Protein AF-A0A1X1MMU4-F1 (afdb_monomer)

Foldseek 3Di:
DDDDDDDDDDDDDDDPPPDPPPDPPPDPDPDDDFDQPQDPCAQAWDWAADPPANDIDTDHDHAAKDWDWDDGPPKTWIKIWGSRQKTWDDDVDPWIWIKTKIWIGIDPDAIWIFIFTATSHCGDNDTHGDDGQKAWDHWDWDQDPV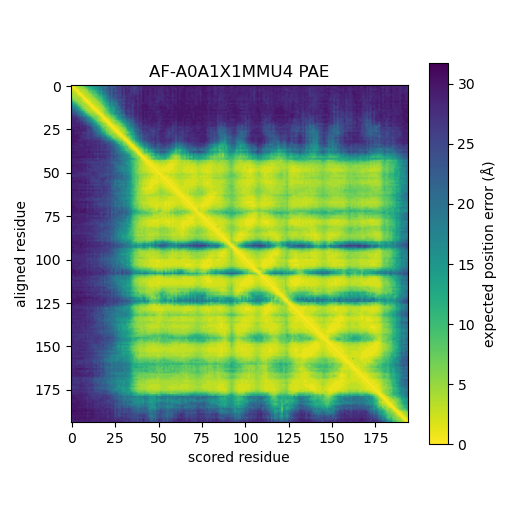QGIKIKTWIFDADPPGDPPDHGDHIDIDIDTDHPVVNVVSVPDDPPDD

Solvent-accessible surface area (backbone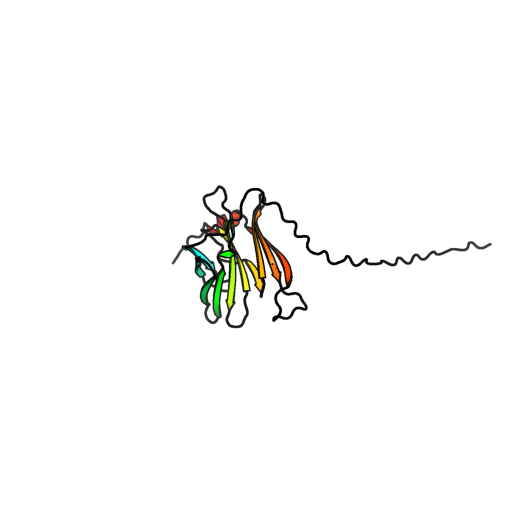 atoms only — not comparable to full-atom values): 12021 Å² total; per-residue (Å²): 133,85,86,82,84,82,83,83,82,80,80,84,78,84,77,80,76,80,75,74,84,78,69,81,78,81,74,80,74,80,87,78,90,74,81,76,46,78,37,82,51,64,81,39,70,41,60,36,34,43,78,98,55,94,46,70,41,80,45,67,38,50,88,50,78,46,77,44,76,50,72,54,96,89,48,41,36,35,41,36,39,42,36,80,63,22,40,42,45,77,53,104,50,100,62,37,36,36,35,38,48,35,35,43,31,44,82,89,78,55,54,36,33,26,36,31,63,26,35,62,93,54,41,38,44,67,50,46,84,71,42,68,65,56,46,83,78,45,73,47,77,45,83,32,99,87,43,41,32,36,40,41,38,37,28,23,29,70,46,94,88,54,56,94,87,54,82,53,72,38,79,47,78,47,80,45,71,47,47,62,69,59,63,58,56,70,72,72,67,74,84,80,80,126

Secondary structure (DSSP, 8-state):
--------------------------------S----B---TT-EEEEEPTTSS-EEEEE--SSEEEEEEEETTEEEEEEEEGGG-EEE--SSS--EEEEEEEEEETTTEEEEEEEEEETTB--SBPEEEEES-EEEEEEEEEETTTEEEEEEEEEE--TT--TTSPP-EEEEEEEEE-HHHHHHHTT------

pLDDT: mean 72.77, std 21.76, range [27.17, 95.75]

Radius of gyration: 24.29 Å; Cα contacts (8 Å, |Δi|>4): 357; chains: 1; bounding box: 56×60×91 Å

Sequence (194 aa):
MLALAFFLTFRASIVIAENPPVSPTVTWVNQTDRASMSCSLDAMQVDLLVPETDVVLAIEFKPGMTHFPYQDEWVRGNVTVHSKNCVMLYKDSNQPVAVFPFMVTTQGSGVFHYLALGTVQQLPLEGQWLGDRIEINQITLQESPLLGFTATVLLLDRGEEQSFSEPVTLPKEKVFSLNSQEIAKTQLQPSSNN

Structure (mmCIF, N/CA/C/O backbone):
data_AF-A0A1X1MMU4-F1
#
_entry.id   AF-A0A1X1MMU4-F1
#
loop_
_atom_site.group_PDB
_atom_site.id
_atom_site.type_symbol
_atom_site.label_atom_id
_atom_site.label_alt_id
_atom_site.label_comp_id
_atom_site.label_asym_id
_atom_site.label_entity_id
_atom_site.label_seq_id
_atom_site.pdbx_PDB_ins_code
_atom_site.Cartn_x
_atom_site.Cartn_y
_atom_site.Cartn_z
_atom_site.occupancy
_atom_site.B_iso_or_equiv
_atom_site.auth_seq_id
_atom_site.auth_comp_id
_atom_site.auth_asym_id
_atom_site.auth_atom_id
_atom_site.pdbx_PDB_model_num
ATOM 1 N N . MET A 1 1 ? -35.320 -46.086 -62.435 1.00 39.38 1 MET A N 1
ATOM 2 C CA . MET A 1 1 ? -34.263 -45.161 -62.902 1.00 39.38 1 MET A CA 1
ATOM 3 C C . MET A 1 1 ? -33.876 -44.255 -61.744 1.00 39.38 1 MET A C 1
ATOM 5 O O . MET A 1 1 ? -34.727 -43.975 -60.913 1.00 39.38 1 MET A O 1
ATOM 9 N N . LEU A 1 2 ? -32.583 -43.942 -61.670 1.00 38.25 2 LEU A N 1
ATOM 10 C CA . LEU A 1 2 ? -31.792 -43.446 -60.537 1.00 38.25 2 LEU A CA 1
ATOM 11 C C . LEU A 1 2 ? -32.442 -42.375 -59.639 1.00 38.25 2 LEU A C 1
ATOM 13 O O . LEU A 1 2 ? -32.910 -41.351 -60.127 1.00 38.25 2 LEU A O 1
ATOM 17 N N . ALA A 1 3 ? -32.321 -42.566 -58.320 1.00 38.69 3 ALA A N 1
ATOM 18 C CA . ALA A 1 3 ? -32.407 -41.499 -57.327 1.00 38.69 3 ALA A CA 1
ATOM 19 C C . ALA A 1 3 ? -31.006 -40.889 -57.137 1.00 38.69 3 ALA A C 1
ATOM 21 O O . ALA A 1 3 ? -30.069 -41.580 -56.739 1.00 38.69 3 ALA A O 1
ATOM 22 N N . LEU A 1 4 ? -30.863 -39.609 -57.482 1.00 43.59 4 LEU A N 1
ATOM 23 C CA . LEU A 1 4 ? -29.627 -38.836 -57.380 1.00 43.59 4 LEU A CA 1
ATOM 24 C C . LEU A 1 4 ? -29.557 -38.207 -55.977 1.00 43.59 4 LEU A C 1
ATOM 26 O O . LEU A 1 4 ? -30.358 -37.336 -55.647 1.00 43.59 4 LEU A O 1
ATOM 30 N N . ALA A 1 5 ? -28.629 -38.671 -55.140 1.00 43.19 5 ALA A N 1
ATOM 31 C CA . ALA A 1 5 ? -28.384 -38.109 -53.814 1.00 43.19 5 ALA A CA 1
ATOM 32 C C . ALA A 1 5 ? -27.538 -36.829 -53.930 1.00 43.19 5 ALA A C 1
ATOM 34 O O . ALA A 1 5 ? -26.378 -36.882 -54.335 1.00 43.19 5 ALA A O 1
ATOM 35 N N . PHE A 1 6 ? -28.113 -35.681 -53.567 1.00 39.00 6 PHE A N 1
ATOM 36 C CA . PHE A 1 6 ? -27.384 -34.423 -53.400 1.00 39.00 6 PHE A CA 1
ATOM 37 C C . PHE A 1 6 ? -26.858 -34.335 -51.961 1.00 39.00 6 PHE A C 1
ATOM 39 O O . PHE A 1 6 ? -27.625 -34.131 -51.023 1.00 39.00 6 PHE A O 1
ATOM 46 N N . PHE A 1 7 ? -25.545 -34.477 -51.783 1.00 40.19 7 PHE A N 1
ATOM 47 C CA . PHE A 1 7 ? -24.864 -34.100 -50.545 1.00 40.19 7 PHE A CA 1
ATOM 48 C C . PHE A 1 7 ? -24.556 -32.597 -50.593 1.00 40.19 7 PHE A C 1
ATOM 50 O O . PHE A 1 7 ? -23.650 -32.169 -51.305 1.00 40.19 7 PHE A O 1
ATOM 57 N N . LEU A 1 8 ? -25.302 -31.789 -49.835 1.00 38.44 8 LEU A N 1
ATOM 58 C CA . LEU A 1 8 ? -24.889 -30.424 -49.504 1.00 38.44 8 LEU A CA 1
ATOM 59 C C . LEU A 1 8 ? -23.899 -30.476 -48.334 1.00 38.44 8 LEU A C 1
ATOM 61 O O . LEU A 1 8 ? -24.286 -30.651 -47.182 1.00 38.44 8 LEU A O 1
ATOM 65 N N . THR A 1 9 ? -22.612 -30.300 -48.619 1.00 40.78 9 THR A N 1
ATOM 66 C CA . THR A 1 9 ? -21.605 -29.984 -47.599 1.00 40.78 9 THR A CA 1
ATOM 67 C C . THR A 1 9 ? -21.673 -28.497 -47.257 1.00 40.78 9 THR A C 1
ATOM 69 O O . THR A 1 9 ? -21.215 -27.660 -48.034 1.00 40.78 9 THR A O 1
ATOM 72 N N . PHE A 1 10 ? -22.215 -28.160 -46.086 1.00 35.41 10 PHE A N 1
ATOM 73 C CA . PHE A 1 10 ? -22.061 -26.832 -45.491 1.00 35.41 10 PHE A CA 1
ATOM 74 C C . PHE A 1 10 ? -20.640 -26.691 -44.929 1.00 35.41 10 PHE A C 1
ATOM 76 O O . PHE A 1 10 ? -20.270 -27.390 -43.987 1.00 35.41 10 PHE A O 1
ATOM 83 N N . ARG A 1 11 ? -19.835 -25.779 -45.485 1.00 36.88 11 ARG A N 1
ATOM 84 C CA . ARG A 1 11 ? -18.649 -25.255 -44.793 1.00 36.88 11 ARG A CA 1
ATOM 85 C C . ARG A 1 11 ? -19.081 -24.044 -43.974 1.00 36.88 11 ARG A C 1
ATOM 87 O O . ARG A 1 11 ? -19.348 -22.988 -44.536 1.00 36.88 11 ARG A O 1
ATOM 94 N N . ALA A 1 12 ? -19.171 -24.211 -42.659 1.00 33.19 12 ALA A N 1
ATOM 95 C CA . ALA A 1 12 ? -19.287 -23.088 -41.740 1.00 33.19 12 ALA A CA 1
ATOM 96 C C . ALA A 1 12 ? -17.898 -22.456 -41.578 1.00 33.19 12 ALA A C 1
ATOM 98 O O . ALA A 1 12 ? -17.016 -23.034 -40.947 1.00 33.19 12 ALA A O 1
ATOM 99 N N . SER A 1 13 ? -17.692 -21.287 -42.179 1.00 36.00 13 SER A N 1
ATOM 100 C CA . SER A 1 13 ? -16.564 -20.422 -41.840 1.00 36.00 13 SER A CA 1
ATOM 101 C C . SER A 1 13 ? -16.963 -19.603 -40.615 1.00 36.00 13 SER A C 1
ATOM 103 O O . SER A 1 13 ? -17.840 -18.746 -40.708 1.00 36.00 13 SER A O 1
ATOM 105 N N . ILE A 1 14 ? -16.353 -19.880 -39.462 1.00 35.34 14 ILE A N 1
ATOM 106 C CA . ILE A 1 14 ? -16.462 -19.012 -38.287 1.00 35.34 14 ILE A CA 1
ATOM 107 C C . ILE A 1 14 ? -15.551 -17.815 -38.553 1.00 35.34 14 ILE A C 1
ATOM 109 O O . ILE A 1 14 ? -14.329 -17.936 -38.519 1.00 35.34 14 ILE A O 1
ATOM 113 N N . VAL A 1 15 ? -16.150 -16.668 -38.863 1.00 35.78 15 VAL A N 1
ATOM 114 C CA . VAL A 1 15 ? -15.454 -15.382 -38.833 1.00 35.78 15 VAL A CA 1
ATOM 115 C C . VAL A 1 15 ? -15.441 -14.948 -37.372 1.00 35.78 15 VAL A C 1
ATOM 117 O O . VAL A 1 15 ? -16.477 -14.569 -36.829 1.00 35.78 15 VAL A O 1
ATOM 120 N N . ILE A 1 16 ? -14.287 -15.062 -36.715 1.00 38.12 16 ILE A N 1
ATOM 121 C CA . ILE A 1 16 ? -14.065 -14.435 -35.412 1.00 38.12 16 ILE A CA 1
ATOM 122 C C . ILE A 1 16 ? -13.972 -12.938 -35.696 1.00 38.12 16 ILE A C 1
ATOM 124 O O . ILE A 1 16 ? -12.980 -12.467 -36.245 1.00 38.12 16 ILE A O 1
ATOM 128 N N . ALA A 1 17 ? -15.044 -12.205 -35.405 1.00 34.34 17 ALA A N 1
ATOM 129 C CA . ALA A 1 17 ? -14.986 -10.756 -35.365 1.00 34.34 17 ALA A CA 1
ATOM 130 C C . ALA A 1 17 ? -14.073 -10.372 -34.195 1.00 34.34 17 ALA A C 1
ATOM 132 O O . ALA A 1 17 ? -14.398 -10.633 -33.036 1.00 34.34 17 ALA A O 1
ATOM 133 N N . GLU A 1 18 ? -12.909 -9.809 -34.507 1.00 36.72 18 GLU A N 1
ATOM 134 C CA . GLU A 1 18 ? -12.057 -9.142 -33.530 1.00 36.72 18 GLU A CA 1
ATOM 135 C C . GLU A 1 18 ? -12.873 -7.996 -32.923 1.00 36.72 18 GLU A C 1
ATOM 137 O O . GLU A 1 18 ? -13.142 -6.986 -33.576 1.00 36.72 18 GLU A O 1
ATOM 142 N N . ASN A 1 19 ? -13.348 -8.178 -31.689 1.00 42.38 19 ASN A N 1
ATOM 143 C CA . ASN A 1 19 ? -13.916 -7.069 -30.935 1.00 42.38 19 ASN A CA 1
ATOM 144 C C . ASN A 1 19 ? -12.806 -6.020 -30.766 1.00 42.38 19 ASN A C 1
ATOM 146 O O . ASN A 1 19 ? -11.718 -6.380 -30.306 1.00 42.38 19 ASN A O 1
ATOM 150 N N . PRO A 1 20 ? -13.042 -4.744 -31.121 1.00 42.78 20 PRO A N 1
ATOM 151 C CA . PRO A 1 20 ? -12.057 -3.701 -30.886 1.00 42.78 20 PRO A CA 1
ATOM 152 C C . PRO A 1 20 ? -11.742 -3.622 -29.384 1.00 42.78 20 PRO A C 1
ATOM 154 O O . PRO A 1 20 ? -12.617 -3.931 -28.565 1.00 42.78 20 PRO A O 1
ATOM 157 N N . PRO A 1 21 ? -10.516 -3.217 -29.002 1.00 40.72 21 PRO A N 1
ATOM 158 C CA . PRO A 1 21 ? -10.136 -3.099 -27.604 1.00 40.72 21 PRO A CA 1
ATOM 159 C C . PRO A 1 21 ? -11.131 -2.174 -26.909 1.00 40.72 21 PRO A C 1
ATOM 161 O O . PRO A 1 21 ? -11.247 -0.994 -27.243 1.00 40.72 21 PRO A O 1
ATOM 164 N N . VAL A 1 22 ? -11.890 -2.734 -25.967 1.00 38.00 22 VAL A N 1
ATOM 165 C CA . VAL A 1 22 ? -12.803 -1.971 -25.124 1.00 38.00 22 VAL A CA 1
ATOM 166 C C . VAL A 1 22 ? -11.925 -1.029 -24.311 1.00 38.00 22 VAL A C 1
ATOM 168 O O . VAL A 1 22 ? -11.274 -1.446 -23.356 1.00 38.00 22 VAL A O 1
ATOM 171 N N . SER A 1 23 ? -11.851 0.239 -24.722 1.00 31.61 23 SER A N 1
ATOM 172 C CA . SER A 1 23 ? -11.282 1.286 -23.880 1.00 31.61 23 SER A CA 1
ATOM 173 C C . SER A 1 23 ? -12.047 1.254 -22.557 1.00 31.61 23 SER A C 1
ATOM 175 O O . SER A 1 23 ? -13.283 1.290 -22.599 1.00 31.61 23 SER A O 1
ATOM 177 N N . PRO A 1 24 ? -11.372 1.140 -21.399 1.00 31.08 24 PRO A N 1
ATOM 178 C CA . PRO A 1 24 ? -12.065 1.093 -20.125 1.00 31.08 24 PRO A CA 1
ATOM 179 C C . PRO A 1 24 ? -12.890 2.371 -19.999 1.00 31.08 24 PRO A C 1
ATOM 181 O O . PRO A 1 24 ? -12.363 3.478 -19.896 1.00 31.08 24 PRO A O 1
ATOM 184 N N . THR A 1 25 ? -14.209 2.219 -20.080 1.00 27.17 25 THR A N 1
ATOM 185 C CA . THR A 1 25 ? -15.137 3.307 -19.809 1.00 27.17 25 THR A CA 1
ATOM 186 C C . THR A 1 25 ? -15.106 3.483 -18.303 1.00 27.17 25 THR A C 1
ATOM 188 O O . THR A 1 25 ? -15.740 2.728 -17.572 1.00 27.17 25 THR A O 1
ATOM 191 N N . VAL A 1 26 ? -14.300 4.437 -17.836 1.00 32.62 26 VAL A N 1
ATOM 192 C CA . VAL A 1 26 ? -14.285 4.866 -16.438 1.00 32.62 26 VAL A CA 1
ATOM 193 C C . VAL A 1 26 ? -15.640 5.513 -16.160 1.00 32.62 26 VAL A C 1
ATOM 195 O O . VAL A 1 26 ? -15.851 6.702 -16.395 1.00 32.62 26 VAL A O 1
ATOM 198 N N . THR A 1 27 ? -16.604 4.712 -15.715 1.00 28.00 27 THR A N 1
ATOM 199 C CA . THR A 1 27 ? -17.833 5.226 -15.122 1.00 28.00 27 THR A CA 1
ATOM 200 C C . THR A 1 27 ? -17.467 5.830 -13.779 1.00 28.00 27 THR A C 1
ATOM 202 O O . THR A 1 27 ? -17.209 5.109 -12.817 1.00 28.00 27 THR A O 1
ATOM 205 N N . TRP A 1 28 ? -17.438 7.159 -13.718 1.00 31.25 28 TRP A N 1
ATOM 206 C CA . TRP A 1 28 ? -17.423 7.889 -12.459 1.00 31.25 28 TRP A CA 1
ATOM 207 C C . TRP A 1 28 ? -18.676 7.501 -11.677 1.00 31.25 28 TRP A C 1
ATOM 209 O O . TRP A 1 28 ? -19.785 7.928 -11.997 1.00 31.25 28 TRP A O 1
ATOM 219 N N . VAL A 1 29 ? -18.511 6.626 -10.686 1.00 34.12 29 VAL A N 1
ATOM 220 C CA . VAL A 1 29 ? -19.574 6.317 -9.735 1.00 34.12 29 VAL A CA 1
ATOM 221 C C . VAL A 1 29 ? -19.851 7.607 -8.973 1.00 34.12 29 VAL A C 1
ATOM 223 O O . VAL A 1 29 ? -18.960 8.145 -8.316 1.00 34.12 29 VAL A O 1
ATOM 226 N N . ASN A 1 30 ? -21.076 8.124 -9.099 1.00 32.81 30 ASN A N 1
ATOM 227 C CA . ASN A 1 30 ? -21.547 9.260 -8.317 1.00 32.81 30 ASN A CA 1
ATOM 228 C C . ASN A 1 30 ? -21.379 8.930 -6.830 1.00 32.81 30 ASN A C 1
ATOM 230 O O . ASN A 1 30 ? -22.104 8.100 -6.277 1.00 32.81 30 ASN A O 1
ATOM 234 N N . GLN A 1 31 ? -20.389 9.573 -6.208 1.00 40.72 31 GLN A N 1
ATOM 235 C CA . GLN A 1 31 ? -20.140 9.553 -4.774 1.00 40.72 31 GLN A CA 1
ATOM 236 C C . GLN A 1 31 ? -21.388 10.063 -4.060 1.00 40.72 31 GLN A C 1
ATOM 238 O O . GLN A 1 31 ? -21.614 11.266 -3.961 1.00 40.72 31 GLN A O 1
ATOM 243 N N . THR A 1 32 ? -22.207 9.138 -3.578 1.00 38.72 32 THR A N 1
ATOM 244 C CA . THR A 1 32 ? -23.315 9.461 -2.688 1.00 38.72 32 THR A CA 1
ATOM 245 C C . THR A 1 32 ? -22.902 8.981 -1.293 1.00 38.72 32 THR A C 1
ATOM 247 O O . THR A 1 32 ? -22.842 7.785 -1.026 1.00 38.72 32 THR A O 1
ATOM 250 N N . ASP A 1 33 ? -22.526 9.953 -0.456 1.00 37.09 33 ASP A N 1
ATOM 251 C CA . ASP A 1 33 ? -22.639 9.980 1.011 1.00 37.09 33 ASP A CA 1
ATOM 252 C C . ASP A 1 33 ? -21.705 9.204 1.959 1.00 37.09 33 ASP A C 1
ATOM 254 O O . ASP A 1 33 ? -22.050 9.069 3.128 1.00 37.09 33 ASP A O 1
ATOM 258 N N . ARG A 1 34 ? -20.467 8.852 1.581 1.00 42.84 34 ARG A N 1
ATOM 259 C CA . ARG A 1 34 ? -19.337 8.813 2.549 1.00 42.84 34 ARG A CA 1
ATOM 260 C C . ARG A 1 34 ? -18.041 9.229 1.849 1.00 42.84 34 ARG A C 1
ATOM 262 O O . ARG A 1 34 ? -17.451 8.454 1.105 1.00 42.84 34 ARG A O 1
ATOM 269 N N . ALA A 1 35 ? -17.626 10.481 2.042 1.00 41.69 35 ALA A N 1
ATOM 270 C CA . ALA A 1 35 ? -16.386 11.005 1.481 1.00 41.69 35 ALA A CA 1
ATOM 271 C C . ALA A 1 35 ? -15.197 10.154 1.954 1.00 41.69 35 ALA A C 1
ATOM 273 O O . ALA A 1 35 ? -14.919 10.079 3.151 1.00 41.69 35 ALA A O 1
ATOM 274 N N . SER A 1 36 ? -14.476 9.541 1.016 1.00 45.53 36 SER A N 1
ATOM 275 C CA . SER A 1 36 ? -13.112 9.073 1.242 1.00 45.53 36 SER A CA 1
ATOM 276 C C . SER A 1 36 ? -12.253 10.310 1.513 1.00 45.53 36 SER A C 1
ATOM 278 O O . SER A 1 36 ? -11.746 10.943 0.587 1.00 45.53 36 SER A O 1
ATOM 280 N N . MET A 1 37 ? -12.183 10.739 2.771 1.00 47.34 37 MET A N 1
ATOM 281 C CA . MET A 1 37 ? -11.323 11.848 3.162 1.00 47.34 37 MET A CA 1
ATOM 282 C C . MET A 1 37 ? -9.871 11.404 3.015 1.00 47.34 37 MET A C 1
ATOM 284 O O . MET A 1 37 ? -9.515 10.295 3.422 1.00 47.34 37 MET A O 1
ATOM 288 N N . SER A 1 38 ? -9.034 12.275 2.445 1.00 51.50 38 SER A N 1
ATOM 289 C CA . SER A 1 38 ? -7.586 12.109 2.514 1.00 51.50 38 SER A CA 1
ATOM 290 C C . SER A 1 38 ? -7.214 11.910 3.977 1.00 51.50 38 SER A C 1
ATOM 292 O O . SER A 1 38 ? -7.516 12.736 4.839 1.00 51.50 38 SER A O 1
ATOM 294 N N . CYS A 1 39 ? -6.630 10.763 4.240 1.00 57.12 39 CYS A N 1
ATOM 295 C CA . CYS A 1 39 ? -6.300 10.269 5.551 1.00 57.12 39 CYS A CA 1
ATOM 296 C C . CYS A 1 39 ? -5.282 11.198 6.247 1.00 57.12 39 CYS A C 1
ATOM 298 O O . CYS A 1 39 ? -4.137 11.280 5.816 1.00 57.12 39 CYS A O 1
ATOM 300 N N . SER A 1 40 ? -5.678 11.898 7.318 1.00 59.62 40 SER A N 1
ATOM 301 C CA . SER A 1 40 ? -4.719 12.495 8.262 1.00 59.62 40 SER A CA 1
ATOM 302 C C . SER A 1 40 ? -4.441 11.446 9.335 1.00 59.62 40 SER A C 1
ATOM 304 O O . SER A 1 40 ? -5.048 11.437 10.401 1.00 59.62 40 SER A O 1
ATOM 306 N N . LEU A 1 41 ? -3.561 10.497 9.003 1.00 65.44 41 LEU A N 1
ATOM 307 C CA . LEU A 1 41 ? -2.903 9.633 9.994 1.00 65.44 41 LEU A CA 1
ATOM 308 C C . LEU A 1 41 ? -1.771 10.378 10.708 1.00 65.44 41 LEU A C 1
ATOM 310 O O . LEU A 1 41 ? -0.947 9.747 11.356 1.00 65.44 41 LEU A O 1
ATOM 314 N N . ASP A 1 42 ? -1.680 11.699 10.562 1.00 67.38 42 ASP A N 1
ATOM 315 C CA . ASP A 1 42 ? -0.563 12.475 11.081 1.00 67.38 42 ASP A CA 1
ATOM 316 C C . ASP A 1 42 ? -0.383 12.206 12.581 1.00 67.38 42 ASP A C 1
ATOM 318 O O . ASP A 1 42 ? -1.332 12.293 13.361 1.00 67.38 42 ASP A O 1
ATOM 322 N N . ALA A 1 43 ? 0.846 11.855 12.966 1.00 66.19 43 ALA A N 1
ATOM 323 C CA . ALA A 1 43 ? 1.221 11.476 14.330 1.00 66.19 43 ALA A CA 1
ATOM 324 C C . ALA A 1 43 ? 0.582 10.178 14.864 1.00 66.19 43 ALA A C 1
ATOM 326 O O . ALA A 1 43 ? 0.618 9.917 16.068 1.00 66.19 43 ALA A O 1
ATOM 327 N N . MET A 1 44 ? 0.035 9.334 13.989 1.00 77.00 44 MET A N 1
ATOM 328 C CA . MET A 1 44 ? -0.355 7.980 14.350 1.00 77.00 44 MET A CA 1
ATOM 329 C C . MET A 1 44 ? 0.816 7.007 14.187 1.00 77.00 44 MET A C 1
ATOM 331 O O . MET A 1 44 ? 1.553 7.066 13.203 1.00 77.00 44 MET A O 1
ATOM 335 N N . GLN A 1 45 ? 0.951 6.090 15.144 1.00 80.69 45 GLN A N 1
ATOM 336 C CA . GLN A 1 45 ? 1.916 4.999 15.111 1.00 80.69 45 GLN A CA 1
ATOM 337 C C . GLN A 1 45 ? 1.201 3.669 14.859 1.00 80.69 45 GLN A C 1
ATOM 339 O O . GLN A 1 45 ? 0.186 3.386 15.498 1.00 80.69 45 GLN A O 1
ATOM 344 N N . VAL A 1 46 ? 1.733 2.864 13.940 1.00 81.25 46 VAL A N 1
ATOM 345 C CA . VAL A 1 46 ? 1.249 1.504 13.650 1.00 81.25 46 VAL A CA 1
ATOM 346 C C . VAL A 1 46 ? 2.417 0.540 13.590 1.00 81.25 46 VAL A C 1
ATOM 348 O O . VAL A 1 46 ? 3.489 0.910 13.118 1.00 81.25 46 VAL A O 1
ATOM 351 N N . ASP A 1 47 ? 2.196 -0.694 14.018 1.00 84.25 47 ASP A N 1
ATOM 352 C CA . ASP A 1 47 ? 3.174 -1.761 13.840 1.00 84.25 47 ASP A CA 1
ATOM 353 C C . ASP A 1 47 ? 2.934 -2.452 12.494 1.00 84.25 47 ASP A C 1
ATOM 355 O O . ASP A 1 47 ? 1.800 -2.775 12.139 1.00 84.25 47 ASP A O 1
ATOM 359 N N . LEU A 1 48 ? 4.005 -2.658 11.732 1.00 85.12 48 LEU A N 1
ATOM 360 C CA . LEU A 1 48 ? 3.983 -3.289 10.415 1.00 85.12 48 LEU A CA 1
ATOM 361 C C . LEU A 1 48 ? 5.024 -4.409 10.370 1.00 85.12 48 LEU A C 1
ATOM 363 O O . LEU A 1 48 ? 6.212 -4.126 10.519 1.00 85.12 48 LEU A O 1
ATOM 367 N N . LEU A 1 49 ? 4.607 -5.654 10.124 1.00 86.50 49 LEU A N 1
ATOM 368 C CA . LEU A 1 49 ? 5.539 -6.738 9.812 1.00 86.50 49 LEU A CA 1
ATOM 369 C C . LEU A 1 49 ? 5.981 -6.574 8.359 1.00 86.50 49 LEU A C 1
ATOM 371 O O . LEU A 1 49 ? 5.165 -6.522 7.435 1.00 86.50 49 LEU A O 1
ATOM 375 N N . VAL A 1 50 ? 7.286 -6.450 8.152 1.00 87.88 50 VAL A N 1
ATOM 376 C CA . VAL A 1 50 ? 7.840 -6.340 6.810 1.00 87.88 50 VAL A CA 1
ATOM 377 C C . VAL A 1 50 ? 7.631 -7.687 6.103 1.00 87.88 50 VAL A C 1
ATOM 379 O O . VAL A 1 50 ? 8.084 -8.711 6.616 1.00 87.88 50 VAL A O 1
ATOM 382 N N . PRO A 1 51 ? 6.943 -7.714 4.944 1.00 87.38 51 PRO A N 1
ATOM 383 C CA . PRO A 1 51 ? 6.703 -8.945 4.201 1.00 87.38 51 PRO A CA 1
ATOM 384 C C . PRO A 1 51 ? 7.987 -9.742 3.964 1.00 87.38 51 PRO A C 1
ATOM 386 O O . PRO A 1 51 ? 9.017 -9.157 3.631 1.00 87.38 51 PRO A O 1
ATOM 389 N N . GLU A 1 52 ? 7.889 -11.067 4.094 1.00 83.94 52 GLU A N 1
ATOM 390 C CA . GLU A 1 52 ? 8.996 -12.022 3.895 1.00 83.94 52 GLU A CA 1
ATOM 391 C C . GLU A 1 52 ? 10.138 -11.910 4.923 1.00 83.94 52 GLU A C 1
ATOM 393 O O . GLU A 1 52 ? 11.226 -12.434 4.692 1.00 83.94 52 GLU A O 1
ATOM 398 N N . THR A 1 53 ? 9.897 -11.252 6.059 1.00 85.50 53 THR A N 1
ATOM 399 C CA . THR A 1 53 ? 10.861 -11.106 7.161 1.00 85.50 53 THR A CA 1
ATOM 400 C C . THR A 1 53 ? 10.176 -11.303 8.511 1.00 85.50 53 THR A C 1
ATOM 402 O O . THR A 1 53 ? 8.949 -11.225 8.594 1.00 85.50 53 THR A O 1
ATOM 405 N N . ASP A 1 54 ? 10.968 -11.437 9.574 1.00 86.50 54 ASP A N 1
ATOM 406 C CA . ASP A 1 54 ? 10.475 -11.419 10.961 1.00 86.50 54 ASP A CA 1
ATOM 407 C C . ASP A 1 54 ? 10.507 -10.008 11.598 1.00 86.50 54 ASP A C 1
ATOM 409 O O . ASP A 1 54 ? 10.319 -9.841 12.807 1.00 86.50 54 ASP A O 1
ATOM 413 N N . VAL A 1 55 ? 10.760 -8.956 10.805 1.00 87.12 55 VAL A N 1
ATOM 414 C CA . VAL A 1 55 ? 10.963 -7.593 11.318 1.00 87.12 55 VAL A CA 1
ATOM 415 C C . VAL A 1 55 ? 9.652 -6.823 11.427 1.00 87.12 55 VAL A C 1
ATOM 417 O O . VAL A 1 55 ? 8.981 -6.567 10.429 1.00 87.12 55 VAL A O 1
ATOM 420 N N . VAL A 1 56 ? 9.342 -6.343 12.633 1.00 88.38 56 VAL A N 1
ATOM 421 C CA . VAL A 1 56 ? 8.227 -5.420 12.888 1.00 88.38 56 VAL A CA 1
ATOM 422 C C . VAL A 1 56 ? 8.742 -3.986 13.016 1.00 88.38 56 VAL A C 1
ATOM 424 O O . VAL A 1 56 ? 9.645 -3.702 13.805 1.00 88.38 56 VAL A O 1
ATOM 427 N N . LEU A 1 57 ? 8.156 -3.071 12.246 1.00 87.44 57 LEU A N 1
ATOM 428 C CA . LEU A 1 57 ? 8.471 -1.645 12.254 1.00 87.44 57 LEU A CA 1
ATOM 429 C C . LEU A 1 57 ? 7.337 -0.832 12.872 1.00 87.44 57 LEU A C 1
ATOM 431 O O . LEU A 1 57 ? 6.189 -0.944 12.453 1.00 87.44 57 LEU A O 1
ATOM 435 N N . ALA A 1 58 ? 7.694 0.064 13.791 1.00 88.19 58 ALA A N 1
ATOM 436 C CA . ALA A 1 58 ? 6.817 1.125 14.266 1.00 88.19 58 ALA A CA 1
ATOM 437 C C . ALA A 1 58 ? 6.792 2.278 13.247 1.00 88.19 58 ALA A C 1
ATOM 439 O O . ALA A 1 58 ? 7.709 3.100 13.177 1.00 88.19 58 ALA A O 1
ATOM 440 N N . ILE A 1 59 ? 5.741 2.329 12.438 1.00 85.94 59 ILE A N 1
ATOM 441 C CA . ILE A 1 59 ? 5.523 3.334 11.403 1.00 85.94 59 ILE A CA 1
ATOM 442 C C . ILE A 1 59 ? 4.800 4.531 12.018 1.00 85.94 59 ILE A C 1
ATOM 444 O O . ILE A 1 59 ? 3.616 4.460 12.333 1.00 85.94 59 ILE A O 1
ATOM 448 N N . GLU A 1 60 ? 5.512 5.646 12.160 1.00 86.00 60 GLU A N 1
ATOM 449 C CA . GLU A 1 60 ? 4.929 6.944 12.506 1.00 86.00 60 GLU A CA 1
ATOM 450 C C . GLU A 1 60 ? 4.544 7.685 11.220 1.00 86.00 60 GLU A C 1
ATOM 452 O O . GLU A 1 60 ? 5.408 8.096 10.438 1.00 86.00 60 GLU A O 1
ATOM 457 N N . PHE A 1 61 ? 3.249 7.866 10.981 1.00 81.81 61 PHE A N 1
ATOM 458 C CA . PHE A 1 61 ? 2.774 8.567 9.795 1.00 81.81 61 PHE A CA 1
ATOM 459 C C . PHE A 1 61 ? 3.070 10.064 9.888 1.00 81.81 61 PHE A C 1
ATOM 461 O O . PHE A 1 61 ? 2.643 10.762 10.813 1.00 81.81 61 PHE A O 1
ATOM 468 N N . LYS A 1 62 ? 3.787 10.560 8.878 1.00 85.00 62 LYS A N 1
ATOM 469 C CA . LYS A 1 62 ? 4.092 11.979 8.692 1.00 85.00 62 LYS A CA 1
ATOM 470 C C . LYS A 1 62 ? 3.540 12.468 7.353 1.00 85.00 62 LYS A C 1
ATOM 472 O O . LYS A 1 62 ? 3.428 11.677 6.403 1.00 85.00 62 LYS A O 1
ATOM 477 N N . PRO A 1 63 ? 3.235 13.770 7.237 1.00 84.75 63 PRO A N 1
ATOM 478 C CA . PRO A 1 63 ? 2.898 14.365 5.956 1.00 84.75 63 PRO A CA 1
ATOM 479 C C . PRO A 1 63 ? 3.986 14.084 4.911 1.00 84.75 63 PRO A C 1
ATOM 481 O O . PRO A 1 63 ? 5.173 14.302 5.154 1.00 84.75 63 PRO A O 1
ATOM 484 N N . GLY A 1 64 ? 3.574 13.609 3.736 1.00 86.38 64 GLY A N 1
ATOM 485 C CA . GLY A 1 64 ? 4.479 13.265 2.642 1.00 86.38 64 GLY A CA 1
ATOM 486 C C . GLY A 1 64 ? 4.988 11.823 2.690 1.00 86.38 64 GLY A C 1
ATOM 487 O O . GLY A 1 64 ? 4.252 10.887 3.008 1.00 86.38 64 GLY A O 1
ATOM 488 N N . MET A 1 65 ? 6.236 11.640 2.267 1.00 89.00 65 MET A N 1
ATOM 489 C CA . MET A 1 65 ? 6.870 10.332 2.127 1.00 89.00 65 MET A CA 1
ATOM 490 C C . MET A 1 65 ? 7.822 10.092 3.296 1.00 89.00 65 MET A C 1
ATOM 492 O O . MET A 1 65 ? 8.690 10.919 3.566 1.00 89.00 65 MET A O 1
ATOM 496 N N . THR A 1 66 ? 7.656 8.961 3.979 1.00 90.38 66 THR A N 1
ATOM 497 C CA . THR A 1 66 ? 8.500 8.566 5.114 1.00 90.38 66 THR A CA 1
ATOM 498 C C . THR A 1 66 ? 9.162 7.229 4.821 1.00 90.38 66 THR A C 1
ATOM 500 O O . THR A 1 66 ? 8.532 6.341 4.244 1.00 90.38 66 THR A O 1
ATOM 503 N N . HIS A 1 67 ? 10.427 7.091 5.216 1.00 93.69 67 HIS A N 1
ATOM 504 C CA . HIS A 1 67 ? 11.240 5.900 4.995 1.00 93.69 67 HIS A CA 1
ATOM 505 C C . HIS A 1 67 ? 11.665 5.299 6.334 1.00 93.69 67 HIS A C 1
ATOM 507 O O . HIS A 1 67 ? 12.131 6.016 7.219 1.00 93.69 67 HIS A O 1
ATOM 513 N N . PHE A 1 68 ? 11.541 3.984 6.447 1.00 93.44 68 PHE A N 1
ATOM 514 C CA . PHE A 1 68 ? 11.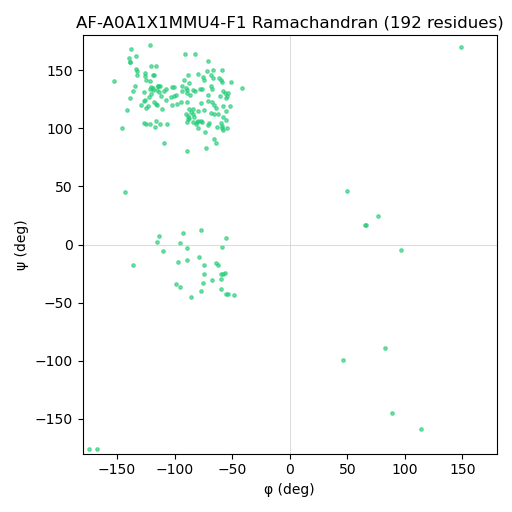859 3.210 7.635 1.00 93.44 68 PHE A CA 1
ATOM 515 C C . PHE A 1 68 ? 12.862 2.125 7.242 1.00 93.44 68 PHE A C 1
ATOM 517 O O . PHE A 1 68 ? 12.480 1.159 6.571 1.00 93.44 68 PHE A O 1
ATOM 524 N N . PRO A 1 69 ? 14.150 2.289 7.581 1.00 94.56 69 PRO A N 1
ATOM 525 C CA . PRO A 1 69 ? 15.143 1.272 7.292 1.00 94.56 69 PRO A CA 1
ATOM 526 C C . PRO A 1 69 ? 14.883 0.036 8.149 1.00 94.56 69 PRO A C 1
ATOM 528 O O . PRO A 1 69 ? 14.482 0.144 9.308 1.00 94.56 69 PRO A O 1
ATOM 531 N N . TYR A 1 70 ? 15.165 -1.134 7.591 1.00 93.25 70 TYR A N 1
ATOM 532 C CA . TYR A 1 70 ? 15.124 -2.390 8.326 1.00 93.25 70 TYR A CA 1
ATOM 533 C C . TYR A 1 70 ? 16.305 -3.280 7.953 1.00 93.25 70 TYR A C 1
ATOM 535 O O . TYR A 1 70 ? 16.911 -3.149 6.881 1.00 93.25 70 TYR A O 1
ATOM 543 N N . GLN A 1 71 ? 16.630 -4.189 8.865 1.00 92.69 71 GLN A N 1
ATOM 544 C CA . GLN A 1 71 ? 17.614 -5.232 8.652 1.00 92.69 71 GLN A CA 1
ATOM 545 C C . GLN A 1 71 ? 17.090 -6.529 9.258 1.00 92.69 71 GLN A C 1
ATOM 547 O O . GLN A 1 71 ? 16.766 -6.556 10.442 1.00 92.69 71 GLN A O 1
ATOM 552 N N . ASP A 1 72 ? 17.054 -7.574 8.440 1.00 88.12 72 ASP A N 1
ATOM 553 C CA . ASP A 1 72 ? 16.737 -8.939 8.839 1.00 88.12 72 ASP A CA 1
ATOM 554 C C . ASP A 1 72 ? 17.919 -9.839 8.469 1.00 88.12 72 ASP A C 1
ATOM 556 O O . ASP A 1 72 ? 18.173 -10.090 7.292 1.00 88.12 72 ASP A O 1
ATOM 560 N N . GLU A 1 73 ? 18.722 -10.214 9.465 1.00 89.00 73 GLU A N 1
ATOM 561 C CA . GLU A 1 73 ? 20.020 -10.878 9.295 1.00 89.00 73 GLU A CA 1
ATOM 562 C C . GLU A 1 73 ? 20.914 -10.207 8.221 1.00 89.00 73 GLU A C 1
ATOM 564 O O . GLU A 1 73 ? 21.583 -9.191 8.473 1.00 89.00 73 GLU A O 1
ATOM 569 N N . TRP A 1 74 ? 20.919 -10.783 7.014 1.00 85.56 74 TRP A N 1
ATOM 570 C CA . TRP A 1 74 ? 21.699 -10.386 5.842 1.00 85.56 74 TRP A CA 1
ATOM 571 C C . TRP A 1 74 ? 20.918 -9.515 4.853 1.00 85.56 74 TRP A C 1
ATOM 573 O O . TRP A 1 74 ? 21.522 -8.884 3.984 1.00 85.56 74 TRP A O 1
ATOM 583 N N . VAL A 1 75 ? 19.593 -9.462 4.977 1.00 85.25 75 VAL A N 1
ATOM 584 C CA . VAL A 1 75 ? 18.709 -8.653 4.141 1.00 85.25 75 VAL A CA 1
ATOM 585 C C . VAL A 1 75 ? 18.602 -7.259 4.742 1.00 85.25 75 VAL A C 1
ATOM 587 O O . VAL A 1 75 ? 18.328 -7.077 5.926 1.00 85.25 75 VAL A O 1
ATOM 590 N N . ARG A 1 76 ? 18.831 -6.241 3.915 1.00 91.44 76 ARG A N 1
ATOM 591 C CA . ARG A 1 76 ? 18.670 -4.833 4.289 1.00 91.44 76 ARG A CA 1
ATOM 592 C C . ARG A 1 76 ? 17.750 -4.149 3.313 1.00 91.44 76 ARG A C 1
ATOM 594 O O . ARG A 1 76 ? 17.789 -4.436 2.112 1.00 91.44 76 ARG A O 1
ATOM 601 N N . GLY A 1 77 ? 16.973 -3.212 3.828 1.00 93.81 77 GLY A N 1
ATOM 602 C CA . GLY A 1 77 ? 15.959 -2.570 3.029 1.00 93.81 77 GLY A CA 1
ATOM 603 C C . GLY A 1 77 ? 15.371 -1.325 3.654 1.00 93.81 77 GLY A C 1
ATOM 604 O O . GLY A 1 77 ? 15.795 -0.865 4.713 1.00 93.81 77 GLY A O 1
ATOM 605 N N . ASN A 1 78 ? 14.381 -0.778 2.963 1.00 94.44 78 ASN A N 1
ATOM 606 C CA . ASN A 1 78 ? 13.549 0.298 3.477 1.00 94.44 78 ASN A CA 1
ATOM 607 C C . ASN A 1 78 ? 12.087 -0.003 3.192 1.00 94.44 78 ASN A C 1
ATOM 609 O O . ASN A 1 78 ? 11.738 -0.362 2.063 1.00 94.44 78 ASN A O 1
ATOM 613 N N . VAL A 1 79 ? 11.243 0.238 4.188 1.00 93.12 79 VAL A N 1
ATOM 614 C CA . VAL A 1 79 ? 9.811 0.425 3.997 1.00 93.12 79 VAL A CA 1
ATOM 615 C C . VAL A 1 79 ? 9.550 1.900 3.743 1.00 93.12 79 VAL A C 1
ATOM 617 O O . VAL A 1 79 ? 10.031 2.759 4.475 1.00 93.12 79 VAL A O 1
ATOM 62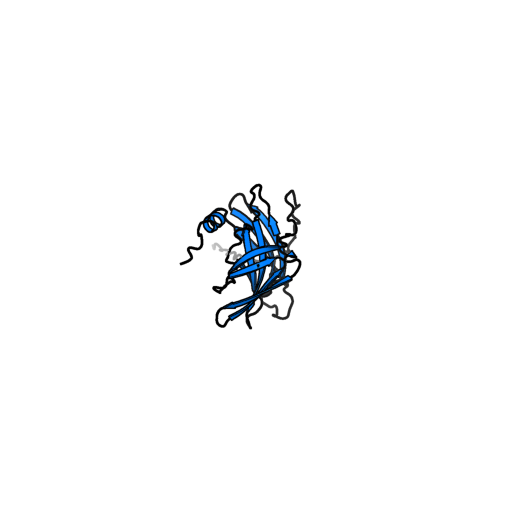0 N N . THR A 1 80 ? 8.796 2.216 2.701 1.00 93.75 80 THR A N 1
ATOM 621 C CA . THR A 1 80 ? 8.406 3.585 2.372 1.00 93.75 80 THR A CA 1
ATOM 622 C C . THR A 1 80 ? 6.897 3.705 2.382 1.00 93.75 80 THR A C 1
ATOM 624 O O . THR A 1 80 ? 6.201 2.935 1.723 1.00 93.75 80 THR A O 1
ATOM 627 N N . VAL A 1 81 ? 6.394 4.706 3.095 1.00 90.56 81 VAL A N 1
ATOM 628 C CA . VAL A 1 81 ? 4.964 4.981 3.221 1.00 90.56 81 VAL A CA 1
ATOM 629 C C . VAL A 1 81 ? 4.684 6.382 2.705 1.00 90.56 81 VAL A C 1
ATOM 631 O O . VAL A 1 81 ? 5.419 7.324 3.009 1.00 90.56 81 VAL A O 1
ATOM 634 N N . HIS A 1 82 ? 3.618 6.524 1.918 1.00 88.50 82 HIS A N 1
ATOM 635 C CA . HIS A 1 82 ? 3.176 7.813 1.402 1.00 88.50 82 HIS A CA 1
ATOM 636 C C . HIS A 1 82 ? 1.791 8.141 1.954 1.00 88.50 82 HIS A C 1
ATOM 638 O O . HIS A 1 82 ? 0.792 7.567 1.517 1.00 88.50 82 HIS A O 1
ATOM 644 N N . SER A 1 83 ? 1.724 9.082 2.898 1.00 81.75 83 SER A N 1
ATOM 645 C CA . SER A 1 83 ? 0.481 9.405 3.616 1.00 81.75 83 SER A CA 1
ATOM 646 C C . SER A 1 83 ? -0.650 9.862 2.692 1.00 81.75 83 SER A C 1
ATOM 648 O O . SER A 1 83 ? -1.807 9.541 2.944 1.00 81.75 83 SER A O 1
ATOM 650 N N . LYS A 1 84 ? -0.330 10.501 1.556 1.00 82.19 84 LYS A N 1
ATOM 651 C CA . LYS A 1 84 ? -1.330 10.957 0.573 1.00 82.19 84 LYS A CA 1
ATOM 652 C C . LYS A 1 84 ? -2.188 9.830 -0.023 1.00 82.19 84 LYS A C 1
ATOM 654 O O . LYS A 1 84 ? -3.285 10.097 -0.498 1.00 82.19 84 LYS A O 1
ATOM 659 N N . ASN A 1 85 ? -1.671 8.599 -0.047 1.00 84.19 85 ASN A N 1
ATOM 660 C CA . ASN A 1 85 ? -2.356 7.449 -0.635 1.00 84.19 85 ASN A CA 1
ATOM 661 C C . ASN A 1 85 ? -3.126 6.633 0.416 1.00 84.19 85 ASN A C 1
ATOM 663 O O . ASN A 1 85 ? -3.707 5.604 0.082 1.00 84.19 85 ASN A O 1
ATOM 667 N N . CYS A 1 86 ? -3.113 7.052 1.683 1.00 86.44 86 CYS A N 1
ATOM 668 C CA . CYS A 1 86 ? -3.929 6.415 2.700 1.00 86.44 86 CYS A CA 1
ATOM 669 C C . CYS A 1 86 ? -5.405 6.808 2.539 1.00 86.44 86 CYS A C 1
ATOM 671 O O . CYS A 1 86 ? -5.741 7.963 2.260 1.00 86.44 86 CYS A O 1
ATOM 673 N N . VAL A 1 87 ? -6.290 5.844 2.775 1.00 87.19 87 VAL A N 1
ATOM 674 C CA . VAL A 1 87 ? -7.740 6.030 2.812 1.00 87.19 87 VAL A CA 1
ATOM 675 C C . VAL A 1 87 ? -8.264 5.488 4.132 1.00 87.19 87 VAL A C 1
ATOM 677 O O . VAL A 1 87 ? -7.948 4.364 4.514 1.00 87.19 87 VAL A O 1
ATOM 680 N N . MET A 1 88 ? -9.087 6.273 4.823 1.00 85.25 88 MET A N 1
ATOM 681 C CA . MET A 1 88 ? -9.776 5.836 6.036 1.00 85.25 88 MET A CA 1
ATOM 682 C C . MET A 1 88 ? -11.284 5.862 5.841 1.00 85.25 88 MET A C 1
ATOM 684 O O . MET A 1 88 ? -11.825 6.742 5.171 1.00 85.25 88 MET A O 1
ATOM 688 N N . LEU A 1 89 ? -11.957 4.912 6.479 1.00 82.75 89 LEU A N 1
ATOM 689 C CA . LEU A 1 89 ? -13.401 4.854 6.582 1.00 82.75 89 LEU A CA 1
ATOM 690 C C . LEU A 1 89 ? -13.781 4.773 8.061 1.00 82.75 89 LEU A C 1
ATOM 692 O O . LEU A 1 89 ? -13.451 3.816 8.765 1.00 82.75 89 LEU A O 1
ATOM 696 N N . TYR A 1 90 ? -14.494 5.796 8.525 1.00 77.19 90 TYR A N 1
ATOM 697 C CA . TYR A 1 90 ? -15.103 5.802 9.847 1.00 77.19 90 TYR A CA 1
ATOM 698 C C . TYR A 1 90 ? -16.444 5.084 9.756 1.00 77.19 90 TYR A C 1
ATOM 700 O O . TYR A 1 90 ? -17.354 5.523 9.049 1.00 77.19 90 TYR A O 1
ATOM 708 N N . LYS A 1 91 ? -16.559 3.962 10.462 1.00 68.94 91 LYS A N 1
ATOM 709 C CA . LYS A 1 91 ? -17.856 3.359 10.759 1.00 68.94 91 LYS A CA 1
ATOM 710 C C . LYS A 1 91 ? -18.452 4.066 11.977 1.00 68.94 91 LYS A C 1
ATOM 712 O O . LYS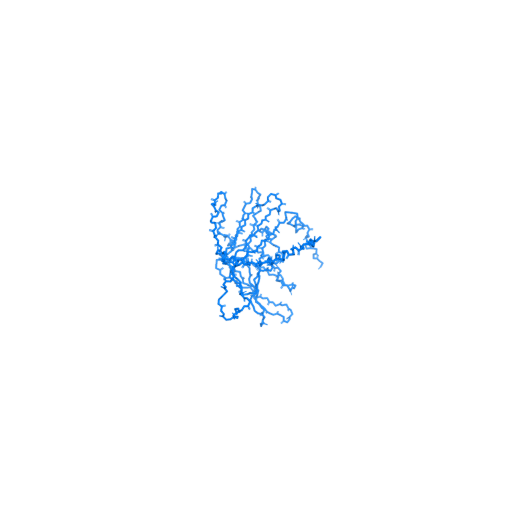 A 1 91 ? -17.731 4.695 12.743 1.00 68.94 91 LYS A O 1
ATOM 717 N N . ASP A 1 92 ? -19.748 3.890 12.207 1.00 61.75 92 ASP A N 1
ATOM 718 C CA . ASP A 1 92 ? -20.452 4.348 13.417 1.00 61.75 92 ASP A CA 1
ATOM 719 C C . ASP A 1 92 ? -19.877 3.751 14.735 1.00 61.75 92 ASP A C 1
ATOM 721 O O . ASP A 1 92 ? -20.320 4.083 15.831 1.00 61.75 92 ASP A O 1
ATOM 725 N N . SER A 1 93 ? -18.865 2.877 14.640 1.00 54.69 93 SER A N 1
ATOM 726 C CA . SER A 1 93 ? -18.008 2.392 15.724 1.00 54.69 93 SER A CA 1
ATOM 727 C C . SER A 1 93 ? -16.743 3.248 15.882 1.00 54.69 93 SER A C 1
ATOM 729 O O . SER A 1 93 ? -16.086 3.557 14.895 1.00 54.69 93 SER A O 1
ATOM 731 N N . ASN A 1 94 ? -16.307 3.497 17.122 1.00 61.72 94 ASN A N 1
ATOM 732 C CA . ASN A 1 94 ? -15.082 4.236 17.500 1.00 61.72 94 ASN A CA 1
ATOM 733 C C . ASN A 1 94 ? -13.737 3.723 16.914 1.00 61.72 94 ASN A C 1
ATOM 735 O O . ASN A 1 94 ? -12.679 4.216 17.302 1.00 61.72 94 ASN A O 1
ATOM 739 N N . GLN A 1 95 ? -13.737 2.728 16.027 1.00 73.56 95 GLN A N 1
ATOM 740 C CA . GLN A 1 95 ? -12.537 2.173 15.405 1.00 73.56 95 GLN A CA 1
ATOM 741 C C . GLN A 1 95 ? -12.587 2.403 13.889 1.00 73.56 95 GLN A C 1
ATOM 743 O O . GLN A 1 95 ? -13.302 1.681 13.189 1.00 73.56 95 GLN A O 1
ATOM 748 N N . PRO A 1 96 ? -11.873 3.416 13.368 1.00 80.00 96 PRO A N 1
ATOM 749 C CA . PRO A 1 96 ? -11.761 3.614 11.931 1.00 80.00 96 PRO A CA 1
ATOM 750 C C . PRO A 1 96 ? -10.986 2.467 11.284 1.00 80.00 96 PRO A C 1
ATOM 752 O O . PRO A 1 96 ? -10.012 1.959 11.847 1.00 80.00 96 PRO A O 1
ATOM 755 N N . VAL A 1 97 ? -11.413 2.087 10.083 1.00 82.50 97 VAL A N 1
ATOM 756 C CA . VAL A 1 97 ? -10.663 1.180 9.213 1.00 82.50 97 VAL A CA 1
ATOM 757 C C . VAL A 1 97 ? -9.811 2.022 8.283 1.00 82.50 97 VAL A C 1
ATOM 759 O O . VAL A 1 97 ? -10.297 2.980 7.684 1.00 82.50 97 VAL A O 1
ATOM 762 N N . ALA A 1 98 ? -8.540 1.670 8.177 1.00 84.75 98 ALA A N 1
ATOM 763 C CA . ALA A 1 98 ? -7.571 2.330 7.332 1.00 84.75 98 ALA A CA 1
ATOM 764 C C . ALA A 1 98 ? -7.025 1.354 6.294 1.00 84.75 98 ALA A C 1
ATOM 766 O O . ALA A 1 98 ? -6.837 0.162 6.548 1.00 84.75 98 ALA A O 1
ATOM 767 N N . VAL A 1 99 ? -6.743 1.906 5.123 1.00 87.19 99 VAL A N 1
ATOM 768 C CA . VAL A 1 99 ? -5.958 1.282 4.074 1.00 87.19 99 VAL A CA 1
ATOM 769 C C . VAL A 1 99 ? -4.796 2.202 3.775 1.00 87.19 99 VAL A C 1
ATOM 771 O O . VAL A 1 99 ? -5.011 3.376 3.471 1.00 87.19 99 VAL A O 1
ATOM 774 N N . PHE A 1 100 ? -3.575 1.681 3.805 1.00 88.44 100 PHE A N 1
ATOM 775 C CA . PHE A 1 100 ? -2.423 2.428 3.325 1.00 88.44 100 PHE A CA 1
ATOM 776 C C . PHE A 1 100 ? -1.515 1.537 2.474 1.00 88.44 100 PHE A C 1
ATOM 778 O O . PHE A 1 100 ? -1.193 0.411 2.864 1.00 88.44 100 PHE A O 1
ATOM 785 N N . PRO A 1 101 ? -1.100 2.012 1.291 1.00 92.38 101 PRO A N 1
ATOM 786 C CA . PRO A 1 101 ? -0.084 1.329 0.522 1.00 92.38 101 PRO A CA 1
ATOM 787 C C . PRO A 1 101 ? 1.301 1.655 1.076 1.00 92.38 101 PRO A C 1
ATOM 789 O O . PRO A 1 101 ? 1.575 2.777 1.516 1.00 92.38 101 PRO A O 1
ATOM 792 N N . PHE A 1 102 ? 2.197 0.683 0.993 1.00 92.75 102 PHE A N 1
ATOM 793 C CA . PHE A 1 102 ? 3.601 0.854 1.331 1.00 92.75 102 PHE A CA 1
ATOM 794 C C . PHE A 1 102 ? 4.486 0.130 0.321 1.00 92.75 102 PHE A C 1
ATOM 796 O O . PHE A 1 102 ? 4.053 -0.783 -0.382 1.00 92.75 102 PHE A O 1
ATOM 803 N N . MET A 1 103 ? 5.731 0.580 0.227 1.00 94.19 103 MET A N 1
ATOM 804 C CA . MET A 1 103 ? 6.745 -0.000 -0.642 1.00 94.19 103 MET A CA 1
ATOM 805 C C . MET A 1 103 ? 7.825 -0.641 0.209 1.00 94.19 103 MET A C 1
ATOM 807 O O . MET A 1 103 ? 8.285 -0.027 1.167 1.00 94.19 103 MET A O 1
ATOM 811 N N . VAL A 1 104 ? 8.271 -1.828 -0.167 1.00 93.38 104 VAL A N 1
ATOM 812 C CA . VAL A 1 104 ? 9.420 -2.501 0.426 1.00 93.38 104 VAL A CA 1
ATOM 813 C C . VAL A 1 104 ? 10.515 -2.547 -0.619 1.00 93.38 104 VAL A C 1
ATOM 815 O O . VAL A 1 104 ? 10.311 -2.977 -1.754 1.00 93.38 104 VAL A O 1
ATOM 818 N N . THR A 1 105 ? 11.688 -2.077 -0.232 1.00 93.31 105 THR A N 1
ATOM 819 C CA . THR A 1 105 ? 12.899 -2.175 -1.039 1.00 93.31 105 THR A CA 1
ATOM 820 C C . THR A 1 105 ? 13.877 -3.063 -0.311 1.00 93.31 105 THR A C 1
ATOM 822 O O . THR A 1 105 ? 14.094 -2.869 0.880 1.00 93.31 105 THR A O 1
ATOM 825 N N . THR A 1 106 ? 14.477 -4.010 -1.018 1.00 89.81 106 THR A N 1
ATOM 826 C CA . THR A 1 106 ? 15.585 -4.829 -0.520 1.00 89.81 106 THR A CA 1
ATOM 827 C C . THR A 1 106 ? 16.831 -4.546 -1.344 1.00 89.81 106 THR A C 1
ATOM 829 O O . THR A 1 106 ? 16.756 -4.116 -2.500 1.00 89.81 106 THR A O 1
ATOM 832 N N . GLN A 1 107 ? 18.003 -4.758 -0.748 1.00 84.44 107 GLN A N 1
ATOM 833 C CA . GLN A 1 107 ? 19.282 -4.572 -1.423 1.00 84.44 107 GLN A CA 1
ATOM 834 C C . GLN A 1 107 ? 19.376 -5.469 -2.672 1.00 84.44 107 GLN A C 1
ATOM 836 O O . GLN A 1 107 ? 19.695 -6.648 -2.582 1.00 84.44 107 GLN A O 1
ATOM 841 N N . GLY A 1 108 ? 19.135 -4.882 -3.847 1.00 76.50 108 GLY A N 1
ATOM 842 C CA . GLY A 1 108 ? 19.321 -5.528 -5.148 1.00 76.50 108 GLY A CA 1
ATOM 843 C C . GLY A 1 108 ? 18.078 -6.148 -5.794 1.00 76.50 108 GLY A C 1
ATOM 844 O O . GLY A 1 108 ? 18.193 -6.565 -6.944 1.00 76.50 108 GLY A O 1
ATOM 845 N N . SER A 1 109 ? 16.909 -6.170 -5.138 1.00 75.94 109 SER A N 1
ATOM 846 C CA . SER A 1 109 ? 15.759 -6.955 -5.639 1.00 75.94 109 SER A CA 1
ATOM 847 C C . SER A 1 109 ? 14.573 -6.145 -6.174 1.00 75.94 109 SER A C 1
ATOM 849 O O . SER A 1 109 ? 13.670 -6.737 -6.751 1.00 75.94 109 SER A O 1
ATOM 851 N N . GLY A 1 110 ? 14.581 -4.811 -6.070 1.00 84.00 110 GLY A N 1
ATOM 852 C CA . GLY A 1 110 ? 13.545 -3.954 -6.669 1.00 84.00 110 GLY A CA 1
ATOM 853 C C . GLY A 1 110 ? 12.678 -3.202 -5.657 1.00 84.00 110 GLY A C 1
ATOM 854 O O . GLY A 1 110 ? 13.109 -2.950 -4.530 1.00 84.00 110 GLY A O 1
ATOM 855 N N . VAL A 1 111 ? 11.487 -2.777 -6.101 1.00 89.75 111 VAL A N 1
ATOM 856 C CA . VAL A 1 111 ? 10.527 -1.989 -5.309 1.00 89.75 111 VAL A CA 1
ATOM 857 C C . VAL A 1 111 ? 9.172 -2.684 -5.332 1.00 89.75 111 VAL A C 1
ATOM 859 O O . VAL A 1 111 ? 8.414 -2.613 -6.302 1.00 89.75 111 VAL A O 1
ATOM 862 N N . PHE A 1 112 ? 8.855 -3.315 -4.215 1.00 93.12 112 PHE A N 1
ATOM 863 C CA . PHE A 1 112 ? 7.678 -4.143 -4.048 1.00 93.12 112 PHE A CA 1
ATOM 864 C C . PHE A 1 112 ? 6.569 -3.376 -3.350 1.00 93.12 112 PHE A C 1
ATOM 866 O O . PHE A 1 112 ? 6.792 -2.786 -2.298 1.00 93.12 112 PHE A O 1
ATOM 873 N N . HIS A 1 113 ? 5.376 -3.370 -3.926 1.00 94.12 113 HIS A N 1
ATOM 874 C CA . HIS A 1 113 ? 4.244 -2.625 -3.398 1.00 94.12 113 HIS A CA 1
ATOM 875 C C . HIS A 1 113 ? 3.282 -3.561 -2.681 1.00 94.12 113 HIS A C 1
ATOM 877 O O . HIS A 1 113 ? 2.912 -4.618 -3.197 1.00 94.12 113 HIS A O 1
ATOM 883 N N . TYR A 1 114 ? 2.828 -3.118 -1.516 1.00 93.31 114 TYR A N 1
ATOM 884 C CA . TYR A 1 114 ? 1.907 -3.837 -0.655 1.00 93.31 114 TYR A CA 1
ATOM 885 C C . TYR A 1 114 ? 0.794 -2.914 -0.163 1.00 93.31 114 TYR A C 1
ATOM 887 O O . TYR A 1 114 ? 0.916 -1.688 -0.199 1.00 93.31 114 TYR A O 1
ATOM 895 N N . LEU A 1 115 ? -0.292 -3.517 0.311 1.00 91.25 115 LEU A N 1
ATOM 896 C CA . LEU A 1 115 ? -1.437 -2.842 0.901 1.00 91.25 115 LEU A CA 1
ATOM 897 C C . LEU A 1 115 ? -1.672 -3.364 2.317 1.00 91.25 115 LEU A C 1
ATOM 899 O O . LEU A 1 115 ? -1.964 -4.545 2.497 1.00 91.25 115 LEU A O 1
ATOM 903 N N . ALA A 1 116 ? -1.592 -2.489 3.313 1.00 88.31 116 ALA A N 1
ATOM 904 C CA . ALA A 1 116 ? -2.087 -2.786 4.652 1.00 88.31 116 ALA A CA 1
ATOM 905 C C . ALA A 1 116 ? -3.558 -2.353 4.747 1.00 88.31 116 ALA A C 1
ATOM 907 O O . ALA A 1 116 ? -3.909 -1.260 4.299 1.00 88.31 116 ALA A O 1
ATOM 908 N N . LEU A 1 117 ? -4.417 -3.207 5.311 1.00 84.50 117 LEU A N 1
ATOM 909 C CA . LEU A 1 117 ? -5.858 -2.973 5.465 1.00 84.50 117 LEU A CA 1
ATOM 910 C C . LEU A 1 117 ? -6.327 -3.513 6.818 1.00 84.50 117 LEU A C 1
ATOM 912 O O . LEU A 1 117 ? -6.307 -4.717 7.041 1.00 84.50 117 LEU A O 1
ATOM 916 N N . GLY A 1 118 ? -6.786 -2.646 7.712 1.00 80.81 118 GLY A N 1
ATOM 917 C CA . GLY A 1 118 ? -7.189 -3.048 9.059 1.00 80.81 118 GLY A CA 1
ATOM 918 C C . GLY A 1 118 ? -7.804 -1.910 9.847 1.00 80.81 118 GLY A C 1
ATOM 919 O O . GLY A 1 118 ? -7.982 -0.809 9.330 1.00 80.81 118 GLY A O 1
ATOM 920 N N . THR A 1 119 ? -8.134 -2.155 11.111 1.00 78.69 119 THR A N 1
ATOM 921 C CA . THR A 1 119 ? -8.486 -1.048 12.007 1.00 78.69 119 THR A CA 1
ATOM 922 C C . THR A 1 119 ? -7.231 -0.266 12.349 1.00 78.69 119 THR A C 1
ATOM 924 O O . THR A 1 119 ? -6.151 -0.828 12.429 1.00 78.69 119 THR A O 1
ATOM 927 N N . VAL A 1 120 ? -7.363 1.030 12.589 1.00 73.25 120 VAL A N 1
ATOM 928 C CA . VAL A 1 120 ? -6.261 1.911 13.005 1.00 73.25 120 VAL A CA 1
ATOM 929 C C . VAL A 1 120 ? -5.445 1.303 14.160 1.00 73.25 120 VAL A C 1
ATOM 931 O O . VAL A 1 120 ? -4.222 1.271 14.111 1.00 73.25 120 VAL A O 1
ATOM 934 N N . GLN A 1 121 ? -6.102 0.733 15.169 1.00 68.00 121 GLN A N 1
ATOM 935 C CA . GLN A 1 121 ? -5.416 0.115 16.308 1.00 68.00 121 GLN A CA 1
ATOM 936 C C . GLN A 1 121 ? -4.772 -1.246 15.988 1.00 68.00 121 GLN A C 1
ATOM 938 O O . GLN A 1 121 ? -3.975 -1.729 16.785 1.00 68.00 121 GLN A O 1
ATOM 943 N N . GLN A 1 122 ? -5.169 -1.900 14.892 1.00 65.12 122 GLN A N 1
ATOM 944 C CA . GLN A 1 122 ? -4.815 -3.286 14.553 1.00 65.12 122 GLN A CA 1
ATOM 945 C C . GLN A 1 122 ? -4.611 -3.433 13.044 1.00 65.12 122 GLN A C 1
ATOM 947 O O . GLN A 1 122 ? -5.140 -4.358 12.418 1.00 65.12 122 GLN A O 1
ATOM 952 N N . LEU A 1 123 ? -3.890 -2.488 12.437 1.00 64.69 123 LEU A N 1
ATOM 953 C CA . LEU A 1 123 ? -3.490 -2.632 11.045 1.00 64.69 123 LEU A CA 1
ATOM 954 C C . LEU A 1 123 ? -2.723 -3.956 10.944 1.00 64.69 123 LEU A C 1
ATOM 956 O O . LEU A 1 123 ? -1.913 -4.250 11.825 1.00 64.69 123 LEU A O 1
ATOM 960 N N . PRO A 1 124 ? -3.077 -4.822 9.979 1.00 59.97 124 PRO A N 1
ATOM 961 C CA . PRO A 1 124 ? -2.562 -6.174 9.949 1.00 59.97 124 PRO A CA 1
ATOM 962 C C . PRO A 1 124 ? -1.046 -6.118 9.865 1.00 59.97 124 PRO A C 1
ATOM 964 O O . PRO A 1 124 ? -0.487 -5.303 9.128 1.00 59.97 124 PRO A O 1
ATOM 967 N N . LEU A 1 125 ? -0.416 -7.028 10.606 1.00 55.62 125 LEU A N 1
ATOM 968 C CA . LEU A 1 125 ? 1.022 -7.237 10.553 1.00 55.62 125 LEU A CA 1
ATOM 969 C C . LEU A 1 125 ? 1.442 -7.488 9.096 1.00 55.62 125 LEU A C 1
ATOM 971 O O . LEU A 1 125 ? 2.382 -6.863 8.625 1.00 55.62 125 LEU A O 1
ATOM 975 N N . GLU A 1 126 ? 0.686 -8.291 8.344 1.00 65.25 126 GLU A N 1
ATOM 976 C CA . GLU A 1 126 ? 1.041 -8.688 6.979 1.00 65.25 126 GLU A CA 1
ATOM 977 C C . GLU A 1 126 ? 0.348 -7.842 5.896 1.00 65.25 126 GLU A C 1
ATOM 979 O O . GLU A 1 126 ? -0.881 -7.803 5.776 1.00 65.25 126 GLU A O 1
ATOM 984 N N . GLY A 1 127 ? 1.152 -7.184 5.056 1.00 77.56 127 GLY A N 1
ATOM 985 C CA . GLY A 1 127 ? 0.668 -6.472 3.875 1.00 77.56 127 GLY A CA 1
ATOM 986 C C . GLY A 1 127 ? 0.292 -7.406 2.722 1.00 77.56 127 GLY A C 1
ATOM 987 O O . GLY A 1 127 ? 0.957 -8.402 2.454 1.00 77.56 127 GLY A O 1
ATOM 988 N N . GLN A 1 128 ? -0.751 -7.043 1.979 1.00 89.38 128 GLN A N 1
ATOM 989 C CA . GLN A 1 128 ? -1.201 -7.766 0.789 1.00 89.38 128 GLN A CA 1
ATOM 990 C C . GLN A 1 128 ? -0.416 -7.332 -0.453 1.00 89.38 128 GLN A C 1
ATOM 992 O O . GLN A 1 128 ? -0.282 -6.139 -0.715 1.00 89.38 128 GLN A O 1
ATOM 997 N N . TRP A 1 129 ? 0.069 -8.282 -1.255 1.00 91.75 129 TRP A N 1
ATOM 998 C CA . TRP A 1 129 ? 0.882 -7.994 -2.443 1.00 91.75 129 TRP A CA 1
ATOM 999 C C . TRP A 1 129 ? 0.112 -7.248 -3.552 1.00 91.75 129 TRP A C 1
ATOM 1001 O O . TRP A 1 129 ? -0.844 -7.759 -4.154 1.00 91.75 129 TRP A O 1
ATOM 1011 N N . LEU A 1 130 ? 0.591 -6.054 -3.907 1.00 93.31 130 LEU A N 1
ATOM 1012 C CA . LEU A 1 130 ? 0.068 -5.263 -5.022 1.00 93.31 130 LEU A CA 1
ATOM 1013 C C . LEU A 1 130 ? 0.850 -5.480 -6.317 1.00 93.31 130 LEU A C 1
ATOM 1015 O O . LEU A 1 130 ? 0.222 -5.546 -7.373 1.00 93.31 130 LEU A O 1
ATOM 1019 N N . GLY A 1 131 ? 2.166 -5.654 -6.261 1.00 92.50 131 GLY A N 1
ATOM 1020 C CA . GLY A 1 131 ? 2.979 -5.848 -7.461 1.00 92.50 131 GLY A CA 1
ATOM 1021 C C . GLY A 1 131 ? 4.394 -5.303 -7.329 1.00 92.50 131 GLY A C 1
ATOM 1022 O O . GLY A 1 131 ? 4.714 -4.567 -6.398 1.00 92.50 131 GLY A O 1
ATOM 1023 N N . ASP A 1 132 ? 5.229 -5.637 -8.306 1.00 90.38 132 ASP A N 1
ATOM 1024 C CA . ASP A 1 132 ? 6.539 -5.019 -8.502 1.00 90.38 132 ASP A CA 1
ATOM 1025 C C . ASP A 1 132 ? 6.398 -3.865 -9.501 1.00 90.38 132 ASP A C 1
ATOM 1027 O O . ASP A 1 132 ? 5.721 -4.018 -10.516 1.00 90.38 132 ASP A O 1
ATOM 1031 N N . ARG A 1 133 ? 7.028 -2.717 -9.215 1.00 86.12 133 ARG A N 1
ATOM 1032 C CA . ARG A 1 133 ? 7.050 -1.531 -10.102 1.00 86.12 133 ARG A CA 1
ATOM 1033 C C . ARG A 1 133 ? 5.677 -1.096 -10.629 1.00 86.12 133 ARG A C 1
ATOM 1035 O O . ARG A 1 133 ? 5.543 -0.799 -11.808 1.00 86.12 133 ARG A O 1
ATOM 1042 N N . ILE A 1 134 ? 4.671 -1.027 -9.767 1.00 93.06 134 ILE A N 1
ATOM 1043 C CA . ILE A 1 134 ? 3.340 -0.533 -10.140 1.00 93.06 134 ILE A CA 1
ATOM 1044 C C . ILE A 1 134 ? 3.205 0.977 -9.911 1.00 93.06 134 ILE A C 1
ATOM 1046 O O . ILE A 1 134 ? 3.955 1.570 -9.137 1.00 93.06 134 ILE A O 1
ATOM 1050 N N . GLU A 1 135 ? 2.187 1.584 -10.514 1.00 92.75 135 GLU A N 1
ATOM 1051 C CA . GLU A 1 135 ? 1.731 2.936 -10.180 1.00 92.75 135 GLU A CA 1
ATOM 1052 C C . GLU A 1 135 ? 0.317 2.863 -9.606 1.00 92.75 135 GLU A C 1
ATOM 1054 O O . GLU A 1 135 ? -0.603 2.377 -10.258 1.00 92.75 135 GLU A O 1
ATOM 1059 N N . ILE A 1 136 ? 0.129 3.315 -8.367 1.00 92.50 136 ILE A N 1
ATOM 1060 C CA . ILE A 1 136 ? -1.190 3.330 -7.726 1.00 92.50 136 ILE A CA 1
ATOM 1061 C C . ILE A 1 136 ? -1.909 4.617 -8.128 1.00 92.50 136 ILE A C 1
ATOM 1063 O O . ILE A 1 136 ? -1.512 5.702 -7.703 1.00 92.50 136 ILE A O 1
ATOM 1067 N N . ASN A 1 137 ? -2.994 4.482 -8.889 1.00 91.44 137 ASN A N 1
ATOM 1068 C CA . ASN A 1 137 ? -3.805 5.612 -9.342 1.00 91.44 137 ASN A CA 1
ATOM 1069 C C . ASN A 1 137 ? -4.852 6.000 -8.302 1.00 91.44 137 ASN A C 1
ATOM 1071 O O . ASN A 1 137 ? -5.060 7.179 -8.021 1.00 91.44 137 ASN A O 1
ATOM 1075 N N . GLN A 1 138 ? -5.539 5.000 -7.748 1.00 90.38 138 GLN A N 1
ATOM 1076 C CA . GLN A 1 138 ? -6.642 5.228 -6.829 1.00 90.38 138 GLN A CA 1
ATOM 1077 C C . GLN A 1 138 ? -6.794 4.061 -5.864 1.00 90.38 138 GLN A C 1
ATOM 1079 O O . GLN A 1 138 ? -6.696 2.895 -6.244 1.00 90.38 138 GLN A O 1
ATOM 1084 N N . ILE A 1 139 ? -7.096 4.392 -4.615 1.00 90.81 139 ILE A N 1
ATOM 1085 C CA . ILE A 1 139 ? -7.561 3.443 -3.613 1.00 90.81 139 ILE A CA 1
ATOM 1086 C C . ILE A 1 139 ? -8.946 3.904 -3.187 1.00 90.81 139 ILE A C 1
ATOM 1088 O O . ILE A 1 139 ? -9.170 5.086 -2.929 1.00 90.81 139 ILE A O 1
ATOM 1092 N N . THR A 1 140 ? -9.884 2.971 -3.130 1.00 90.75 140 THR A N 1
ATOM 1093 C CA . THR A 1 140 ? -11.212 3.197 -2.564 1.00 90.75 140 THR A CA 1
ATOM 1094 C C . THR A 1 140 ? -11.458 2.170 -1.478 1.00 90.75 140 THR A C 1
ATOM 1096 O O . THR A 1 140 ? -11.044 1.020 -1.596 1.00 90.75 140 THR A O 1
ATOM 1099 N N . LEU A 1 141 ? -12.104 2.602 -0.402 1.00 88.31 141 LEU A N 1
ATOM 1100 C CA . LEU A 1 141 ? -12.475 1.755 0.719 1.00 88.31 141 LEU A CA 1
ATOM 1101 C C . LEU A 1 141 ? -13.975 1.908 0.935 1.00 88.31 141 LEU A C 1
ATOM 1103 O O . LEU A 1 141 ? -14.464 3.022 1.114 1.00 88.31 141 LEU A O 1
ATOM 1107 N N . GLN A 1 142 ? -14.689 0.790 0.909 1.00 88.44 142 GLN A N 1
ATOM 1108 C CA . GLN A 1 142 ? -16.138 0.754 1.056 1.00 88.44 142 GLN A CA 1
ATOM 1109 C C . GLN A 1 142 ? -16.564 -0.331 2.042 1.00 88.44 142 GLN A C 1
ATOM 1111 O O . GLN A 1 142 ? -15.899 -1.356 2.201 1.00 88.44 142 GLN A O 1
ATOM 1116 N N . GLU A 1 143 ? -17.689 -0.099 2.709 1.00 85.12 143 GLU A N 1
ATOM 1117 C CA . GLU A 1 143 ? -18.333 -1.108 3.543 1.00 85.12 143 GLU A CA 1
ATOM 1118 C C . GLU A 1 143 ? -19.100 -2.093 2.651 1.00 85.12 143 GLU A C 1
ATOM 1120 O O . GLU A 1 143 ? -19.822 -1.701 1.734 1.00 85.12 143 GLU A O 1
ATOM 1125 N N . SER A 1 144 ? -18.935 -3.382 2.927 1.00 81.38 144 SER A N 1
ATOM 1126 C CA . SER A 1 144 ? -19.626 -4.477 2.259 1.00 81.38 144 SER A CA 1
ATOM 1127 C C . SER A 1 144 ? -20.512 -5.202 3.273 1.00 81.38 144 SER A C 1
ATOM 1129 O O . SER A 1 144 ? -19.989 -5.772 4.233 1.00 81.38 144 SER A O 1
ATOM 1131 N N . PRO A 1 145 ? -21.840 -5.270 3.059 1.00 77.00 145 PRO A N 1
ATOM 1132 C CA . PRO A 1 145 ? -22.746 -5.976 3.967 1.00 77.00 145 PRO A CA 1
ATOM 1133 C C . PRO A 1 145 ? -22.409 -7.462 4.155 1.00 77.00 145 PRO A C 1
ATOM 1135 O O . PRO A 1 145 ? -22.768 -8.051 5.170 1.00 77.00 145 PRO A O 1
ATOM 1138 N N . LEU A 1 146 ? -21.739 -8.070 3.169 1.00 76.62 146 LEU A N 1
ATOM 1139 C CA . LEU A 1 146 ? -21.406 -9.495 3.155 1.00 76.62 146 LEU A CA 1
ATOM 1140 C C . LEU A 1 146 ? -19.969 -9.778 3.603 1.00 76.62 146 LEU A C 1
ATOM 1142 O O . LEU A 1 146 ? -19.717 -10.819 4.202 1.00 76.62 146 LEU A O 1
ATOM 1146 N N . LEU A 1 147 ? -19.032 -8.878 3.293 1.00 72.88 147 LEU A N 1
ATOM 1147 C CA . LEU A 1 147 ? -17.593 -9.116 3.456 1.00 72.88 147 LEU A CA 1
ATOM 1148 C C . LEU A 1 147 ? -16.938 -8.199 4.496 1.00 72.88 147 LEU A C 1
ATOM 1150 O O . LEU A 1 147 ? -15.733 -8.285 4.694 1.00 72.88 147 LEU A O 1
ATOM 1154 N N . GLY A 1 148 ? -17.705 -7.336 5.168 1.00 81.44 148 GLY A N 1
ATOM 1155 C CA . GLY A 1 148 ? -17.182 -6.351 6.112 1.00 81.44 148 GLY A CA 1
ATOM 1156 C C . GLY A 1 148 ? -16.698 -5.108 5.378 1.00 81.44 148 GLY A C 1
ATOM 1157 O O . GLY A 1 148 ? -17.474 -4.182 5.162 1.00 81.44 148 GLY A O 1
ATOM 1158 N N . PHE A 1 149 ? -15.433 -5.090 4.964 1.00 82.75 149 PHE A N 1
ATOM 1159 C CA . PHE A 1 149 ? -14.865 -3.988 4.183 1.00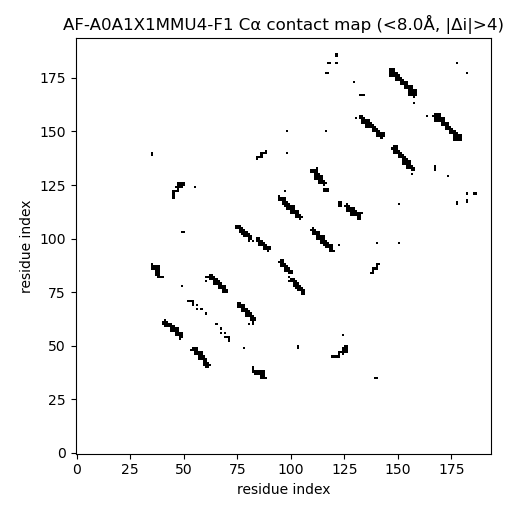 82.75 149 PHE A CA 1
ATOM 1160 C C . PHE A 1 149 ? -14.228 -4.491 2.898 1.00 82.75 149 PHE A C 1
ATOM 1162 O O . PHE A 1 149 ? -13.659 -5.580 2.857 1.00 82.75 149 PHE A O 1
ATOM 1169 N N . THR A 1 150 ? -14.293 -3.673 1.856 1.00 87.81 150 THR A N 1
ATOM 1170 C CA . THR A 1 150 ? -13.661 -3.947 0.571 1.00 87.81 150 THR A CA 1
ATOM 1171 C C . THR A 1 150 ? -12.788 -2.765 0.178 1.00 87.81 150 THR A C 1
ATOM 1173 O O . THR A 1 150 ? -13.268 -1.635 0.099 1.00 87.81 150 THR A O 1
ATOM 1176 N N . ALA A 1 151 ? -11.507 -3.033 -0.060 1.00 89.69 151 ALA A N 1
ATOM 1177 C CA . ALA A 1 151 ? -10.565 -2.082 -0.622 1.00 89.69 151 ALA A CA 1
ATOM 1178 C C . ALA A 1 151 ? -10.344 -2.405 -2.102 1.00 89.69 151 ALA A C 1
ATOM 1180 O O . ALA A 1 151 ? -9.882 -3.498 -2.434 1.00 89.69 151 ALA A O 1
ATOM 1181 N N . THR A 1 152 ? -10.647 -1.455 -2.980 1.00 92.69 152 THR A N 1
ATOM 1182 C CA . THR A 1 152 ? -10.375 -1.571 -4.415 1.00 92.69 152 THR A CA 1
ATOM 1183 C C . THR A 1 152 ? -9.216 -0.657 -4.776 1.00 92.69 152 THR A C 1
ATOM 1185 O O . THR A 1 152 ? -9.259 0.549 -4.521 1.00 92.69 152 THR A O 1
ATOM 1188 N N . VAL A 1 153 ? -8.180 -1.241 -5.373 1.00 93.75 153 VAL A N 1
ATOM 1189 C CA . VAL A 1 153 ? -6.968 -0.559 -5.824 1.00 93.75 153 VAL A CA 1
ATOM 1190 C C . VAL A 1 153 ? -6.944 -0.567 -7.345 1.00 93.75 153 VAL A C 1
ATOM 1192 O O . VAL A 1 153 ? -6.857 -1.629 -7.964 1.00 93.75 153 VAL A O 1
ATOM 1195 N N . LEU A 1 154 ? -6.995 0.624 -7.935 1.00 94.69 154 LEU A N 1
ATOM 1196 C CA . LEU A 1 154 ? -6.742 0.840 -9.353 1.00 94.69 154 LEU A CA 1
ATOM 1197 C C . LEU A 1 154 ? -5.274 1.212 -9.526 1.00 94.69 154 LEU A C 1
ATOM 1199 O O . LEU A 1 154 ? -4.794 2.184 -8.933 1.00 94.69 154 LEU A O 1
ATOM 1203 N N . LEU A 1 155 ? -4.565 0.433 -10.333 1.00 95.62 155 LEU A N 1
ATOM 1204 C CA . LEU A 1 155 ? -3.131 0.581 -10.544 1.00 95.62 155 LEU A CA 1
ATOM 1205 C C . LEU A 1 155 ? -2.757 0.386 -12.013 1.00 95.62 155 LEU A C 1
ATOM 1207 O O . LEU A 1 155 ? -3.511 -0.208 -12.782 1.00 95.62 155 LEU A O 1
ATOM 1211 N N . LEU A 1 156 ? -1.585 0.879 -12.391 1.00 95.50 156 LEU A N 1
ATOM 1212 C CA . LEU A 1 156 ? -0.914 0.527 -13.634 1.00 95.50 156 LEU A CA 1
ATOM 1213 C C . LEU A 1 156 ? 0.177 -0.493 -13.329 1.00 95.50 156 LEU A C 1
ATOM 1215 O O . LEU A 1 156 ? 0.933 -0.349 -12.368 1.00 95.50 156 LEU A O 1
ATOM 1219 N N . ASP A 1 157 ? 0.248 -1.518 -14.162 1.00 94.06 157 ASP A N 1
ATOM 1220 C CA . ASP A 1 157 ? 1.254 -2.568 -14.123 1.00 94.06 157 ASP A CA 1
ATOM 1221 C C . ASP A 1 157 ? 2.006 -2.611 -15.461 1.00 94.06 157 ASP A C 1
ATOM 1223 O O . ASP A 1 157 ? 1.653 -1.939 -16.441 1.00 94.06 157 ASP A O 1
ATOM 1227 N N . ARG A 1 158 ? 3.066 -3.407 -15.505 1.00 91.88 158 ARG A N 1
ATOM 1228 C CA . ARG A 1 158 ? 3.863 -3.625 -16.702 1.00 91.88 158 ARG A CA 1
ATOM 1229 C C . ARG A 1 158 ? 3.133 -4.561 -17.667 1.00 91.88 158 ARG A C 1
ATOM 1231 O O . ARG A 1 158 ? 2.619 -5.607 -17.266 1.00 91.88 158 ARG A O 1
ATOM 1238 N N . GLY A 1 159 ? 3.107 -4.198 -18.947 1.00 89.81 159 GLY A N 1
ATOM 1239 C CA . GLY A 1 159 ? 2.680 -5.105 -20.019 1.00 89.81 159 GLY A CA 1
ATOM 1240 C C . GLY A 1 159 ? 3.706 -6.217 -20.277 1.00 89.81 159 GLY A C 1
ATOM 1241 O O . GLY A 1 159 ? 4.882 -6.062 -19.957 1.00 89.81 159 GLY A O 1
ATOM 1242 N N . GLU A 1 160 ? 3.293 -7.336 -20.877 1.00 89.00 160 GLU A N 1
ATOM 1243 C CA . GLU A 1 160 ? 4.195 -8.479 -21.130 1.00 89.00 160 GLU A CA 1
ATOM 1244 C C . GLU A 1 160 ? 5.399 -8.107 -22.010 1.00 89.00 160 GLU A C 1
ATOM 1246 O O . GLU A 1 160 ? 6.522 -8.537 -21.748 1.00 89.00 160 GLU A O 1
ATOM 1251 N N . GLU A 1 161 ? 5.177 -7.252 -23.008 1.00 91.88 161 GLU A N 1
ATOM 1252 C CA . GLU A 1 161 ? 6.204 -6.796 -23.953 1.00 91.88 161 GLU A CA 1
ATOM 1253 C C . GLU A 1 161 ? 6.950 -5.538 -23.480 1.00 91.88 161 GLU A C 1
ATOM 1255 O O . GLU A 1 161 ? 7.875 -5.072 -24.142 1.00 91.88 161 GLU A O 1
ATOM 1260 N N . GLN A 1 162 ? 6.557 -4.972 -22.337 1.00 88.00 162 GLN A N 1
ATOM 1261 C CA . GLN A 1 162 ? 7.069 -3.693 -21.869 1.00 88.00 162 GLN A CA 1
ATOM 1262 C C . GLN A 1 162 ? 8.419 -3.846 -21.154 1.00 88.00 162 GLN A C 1
ATOM 1264 O O . GLN A 1 162 ? 8.591 -4.679 -20.251 1.00 88.00 162 GLN A O 1
ATOM 1269 N N . SER A 1 163 ? 9.381 -3.000 -21.527 1.00 87.88 163 SER A N 1
ATOM 1270 C CA . SER A 1 163 ? 10.698 -2.954 -20.895 1.00 87.88 163 SER A CA 1
ATOM 1271 C C . SER A 1 163 ? 10.603 -2.469 -19.448 1.00 87.88 163 SER A C 1
ATOM 1273 O O . SER A 1 163 ? 9.783 -1.629 -19.088 1.00 87.88 163 SER A O 1
ATOM 1275 N N . PHE A 1 164 ? 11.525 -2.935 -18.607 1.00 84.12 164 PHE A N 1
ATOM 1276 C CA . PHE A 1 164 ? 11.662 -2.496 -17.215 1.00 84.12 164 PHE A CA 1
ATOM 1277 C C . PHE A 1 164 ? 12.031 -1.015 -17.045 1.00 84.12 164 PHE A C 1
ATOM 1279 O O . PHE A 1 164 ? 11.950 -0.500 -15.929 1.00 84.12 164 PHE A O 1
ATOM 1286 N N . SER A 1 165 ? 12.495 -0.362 -18.111 1.00 86.56 165 SER A N 1
ATOM 1287 C CA . SER A 1 165 ? 12.828 1.065 -18.134 1.00 86.56 165 SER A CA 1
ATOM 1288 C C . SER A 1 165 ? 11.647 1.960 -18.509 1.00 86.56 165 SER A C 1
ATOM 1290 O O . SER A 1 165 ? 11.755 3.178 -18.390 1.00 86.56 165 SER A O 1
ATOM 1292 N N . GLU A 1 166 ? 10.564 1.385 -19.027 1.00 88.81 166 GLU A N 1
ATOM 1293 C CA . GLU A 1 166 ? 9.401 2.139 -19.485 1.00 88.81 166 GLU A CA 1
ATOM 1294 C C . GLU A 1 166 ? 8.404 2.351 -18.333 1.00 88.81 166 GLU A C 1
ATOM 1296 O O . GLU A 1 166 ? 8.275 1.476 -17.473 1.00 88.81 166 GLU A O 1
ATOM 1301 N N . PRO A 1 167 ? 7.689 3.492 -18.290 1.00 89.94 167 PRO A N 1
ATOM 1302 C CA . PRO A 1 167 ? 6.621 3.712 -17.315 1.00 89.94 167 PRO A CA 1
ATOM 1303 C C . PRO A 1 167 ? 5.517 2.668 -17.463 1.00 89.94 167 PRO A C 1
ATOM 1305 O O . PRO A 1 167 ? 5.156 2.339 -18.587 1.00 89.94 167 PRO A O 1
ATOM 1308 N N . VAL A 1 168 ? 4.938 2.182 -16.368 1.00 93.38 168 VAL A N 1
ATOM 1309 C CA . VAL A 1 168 ? 3.818 1.229 -16.424 1.00 93.38 168 VAL A CA 1
ATOM 1310 C C . VAL A 1 168 ? 2.595 1.808 -17.132 1.00 93.38 168 VAL A C 1
ATOM 1312 O O . VAL A 1 168 ? 2.295 2.992 -17.013 1.00 93.38 168 VAL A O 1
ATOM 1315 N N . THR A 1 169 ? 1.886 0.970 -17.891 1.00 93.31 169 THR A N 1
ATOM 1316 C CA . THR A 1 169 ? 0.757 1.424 -18.727 1.00 93.31 169 THR A CA 1
ATOM 1317 C C . THR A 1 169 ? -0.475 0.533 -18.667 1.00 93.31 169 THR A C 1
ATOM 1319 O O . THR A 1 169 ? -1.551 0.997 -19.039 1.00 93.31 169 THR A O 1
ATOM 1322 N N . LEU A 1 170 ? -0.364 -0.718 -18.206 1.00 93.94 170 LEU A N 1
ATOM 1323 C CA . LEU A 1 170 ? -1.467 -1.675 -18.239 1.00 93.94 170 LEU A CA 1
ATOM 1324 C C . LEU A 1 170 ? -2.382 -1.481 -17.021 1.00 93.94 170 LEU A C 1
ATOM 1326 O O . LEU A 1 170 ? -1.959 -1.795 -15.907 1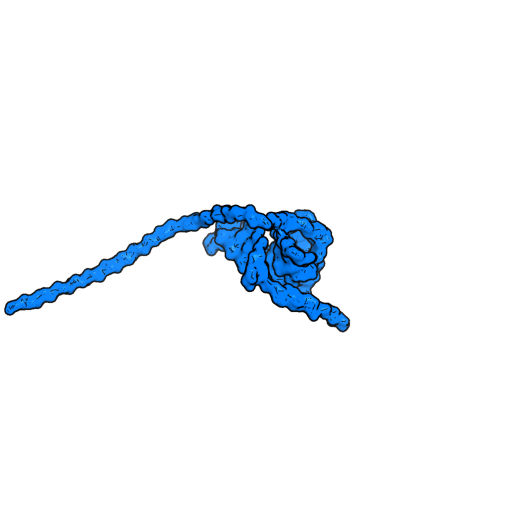.00 93.94 170 LEU A O 1
ATOM 1330 N N . PRO A 1 171 ? -3.636 -1.021 -17.186 1.00 95.19 171 PRO A N 1
ATOM 1331 C CA . PRO A 1 171 ? -4.535 -0.838 -16.057 1.00 95.19 171 PRO A CA 1
ATOM 1332 C C . PRO A 1 171 ? -4.921 -2.184 -15.445 1.00 95.19 171 PRO A C 1
ATOM 1334 O O . PRO A 1 171 ? -5.305 -3.115 -16.155 1.00 95.19 171 PRO A O 1
ATOM 1337 N N . LYS A 1 172 ? -4.861 -2.272 -14.118 1.00 95.44 172 LYS A N 1
ATOM 1338 C CA . LYS A 1 172 ? -5.348 -3.410 -13.340 1.00 95.44 172 LYS A CA 1
ATOM 1339 C 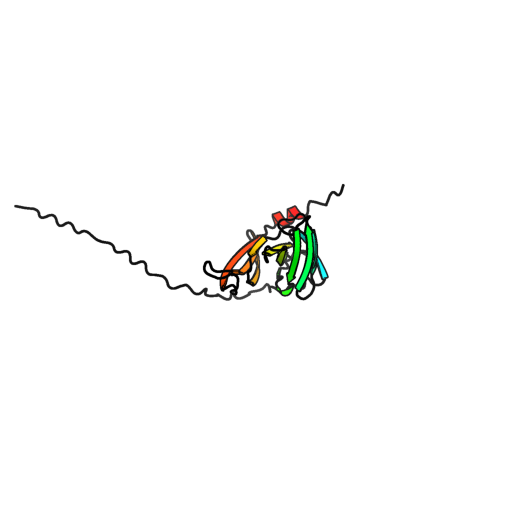C . LYS A 1 172 ? -6.187 -2.934 -12.165 1.00 95.44 172 LYS A C 1
ATOM 1341 O O . LYS A 1 172 ? -5.948 -1.878 -11.579 1.00 95.44 172 LYS A O 1
ATOM 1346 N N . GLU A 1 173 ? -7.144 -3.774 -11.804 1.00 95.75 173 GLU A N 1
ATOM 1347 C CA . GLU A 1 173 ? -7.947 -3.636 -10.600 1.00 95.75 173 GLU A CA 1
ATOM 1348 C C . GLU A 1 173 ? -7.622 -4.794 -9.658 1.00 95.75 173 GLU A C 1
ATOM 1350 O O . GLU A 1 173 ? -7.599 -5.958 -10.067 1.00 95.75 173 GLU A O 1
ATOM 1355 N N . LYS A 1 174 ? -7.356 -4.471 -8.392 1.00 93.94 174 LYS A N 1
ATOM 1356 C CA . LYS A 1 174 ? -7.230 -5.454 -7.317 1.00 93.94 174 LYS A CA 1
ATOM 1357 C C . LYS A 1 174 ? -8.251 -5.160 -6.233 1.00 93.94 174 LYS A C 1
ATOM 1359 O O . LYS A 1 174 ? -8.377 -4.019 -5.796 1.00 93.94 174 LYS A O 1
ATOM 1364 N N . VAL A 1 175 ? -8.943 -6.202 -5.784 1.00 91.56 175 VAL A N 1
ATOM 1365 C CA . VAL A 1 175 ? -9.982 -6.113 -4.757 1.00 91.56 175 VAL A CA 1
ATOM 1366 C C . VAL A 1 175 ? -9.560 -6.948 -3.557 1.00 91.56 175 VAL A C 1
ATOM 1368 O O . VAL A 1 175 ? -9.327 -8.149 -3.680 1.00 91.56 175 VAL A O 1
ATOM 1371 N N . PHE A 1 176 ? -9.486 -6.310 -2.395 1.00 88.62 176 PHE A N 1
ATOM 1372 C CA . PHE A 1 176 ? -9.159 -6.935 -1.118 1.00 88.62 176 PHE A CA 1
ATOM 1373 C C . PHE A 1 176 ? -10.369 -6.846 -0.201 1.00 88.62 176 PHE A C 1
ATOM 1375 O O . PHE A 1 176 ? -11.018 -5.805 -0.127 1.00 88.62 176 PHE A O 1
ATOM 1382 N N . SER A 1 177 ? -10.684 -7.934 0.495 1.00 85.75 177 SER A N 1
ATOM 1383 C CA . SER A 1 177 ? -11.775 -7.961 1.470 1.00 85.75 177 SER A CA 1
ATOM 1384 C C . SER A 1 177 ? -11.213 -8.176 2.864 1.00 85.75 177 SER A C 1
ATOM 1386 O O . SER A 1 177 ? -10.348 -9.025 3.047 1.00 85.75 177 SER A O 1
ATOM 1388 N N . LEU A 1 178 ? -11.717 -7.417 3.831 1.00 76.38 178 LEU A N 1
ATOM 1389 C CA . LEU A 1 178 ? -11.387 -7.556 5.242 1.00 76.38 178 LEU A CA 1
ATOM 1390 C C . LEU A 1 178 ? -12.629 -8.036 5.981 1.00 76.38 178 LEU A C 1
ATOM 1392 O O . LEU A 1 178 ? -13.547 -7.252 6.252 1.00 76.38 178 LEU A O 1
ATOM 1396 N N . ASN A 1 179 ? -12.637 -9.323 6.323 1.00 70.06 179 ASN A N 1
ATOM 1397 C CA . ASN A 1 179 ? -13.719 -9.892 7.105 1.00 70.06 179 ASN A CA 1
ATOM 1398 C C . ASN A 1 179 ? -13.635 -9.370 8.545 1.00 70.06 179 ASN A C 1
ATOM 1400 O O . ASN A 1 179 ? -12.606 -9.473 9.214 1.00 70.06 179 ASN A O 1
ATOM 1404 N N . SER A 1 180 ? -14.747 -8.853 9.062 1.00 60.88 180 SER A N 1
ATOM 1405 C CA . SER A 1 180 ? -14.852 -8.341 10.432 1.00 60.88 180 SER A CA 1
ATOM 1406 C C . SER A 1 180 ? -14.459 -9.373 11.503 1.00 60.88 180 SER A C 1
ATOM 1408 O O . SER A 1 180 ? -14.041 -8.995 12.595 1.00 60.88 180 SER A O 1
ATOM 1410 N N . GLN A 1 181 ? -14.560 -10.673 11.202 1.00 54.19 181 GLN A N 1
ATOM 1411 C CA . GLN A 1 181 ? -14.151 -11.752 12.109 1.00 54.19 181 GLN A CA 1
ATOM 1412 C C . GLN A 1 181 ? -12.628 -11.936 12.212 1.00 54.19 181 GLN A C 1
ATOM 1414 O O . GLN A 1 181 ? -12.151 -12.428 13.233 1.00 54.19 181 GLN A O 1
ATOM 1419 N N . GLU A 1 182 ? -11.859 -11.551 11.193 1.00 57.19 182 GLU A N 1
ATOM 1420 C CA . GLU A 1 182 ? -10.389 -11.618 11.221 1.00 57.19 182 GLU A CA 1
ATOM 1421 C C . GLU A 1 182 ? -9.815 -10.474 12.057 1.00 57.19 182 GLU A C 1
ATOM 1423 O O . GLU A 1 182 ? -8.965 -10.714 12.909 1.00 57.19 182 GLU A O 1
ATOM 1428 N N . ILE A 1 183 ? -10.401 -9.277 11.943 1.00 56.06 183 ILE A N 1
ATOM 1429 C CA . ILE A 1 183 ? -10.119 -8.135 12.828 1.00 56.06 183 ILE A CA 1
ATOM 1430 C C . ILE A 1 183 ? -10.335 -8.524 14.303 1.00 56.06 183 ILE A C 1
ATOM 1432 O O . ILE A 1 183 ? -9.525 -8.204 15.169 1.00 56.06 183 ILE A O 1
ATOM 1436 N N . ALA A 1 184 ? -11.414 -9.262 14.595 1.00 49.59 184 ALA A N 1
ATOM 1437 C CA . ALA A 1 184 ? -11.749 -9.695 15.953 1.00 49.59 184 ALA A CA 1
ATOM 1438 C C . ALA A 1 184 ? -10.746 -10.714 16.539 1.00 49.59 184 ALA A C 1
ATOM 1440 O O . ALA A 1 184 ? -10.532 -10.745 17.751 1.00 49.59 184 ALA A O 1
ATOM 1441 N N . LYS A 1 185 ? -10.114 -11.545 15.699 1.00 49.16 185 LYS A N 1
ATOM 1442 C CA . LYS A 1 185 ? -9.103 -12.526 16.137 1.00 49.16 185 LYS A CA 1
ATOM 1443 C C . LYS A 1 185 ? -7.761 -11.870 16.461 1.00 49.16 185 LYS A C 1
ATOM 1445 O O . LYS A 1 185 ? -7.113 -12.294 17.415 1.00 49.16 185 LYS A O 1
ATOM 1450 N N . THR A 1 186 ? -7.399 -10.797 15.758 1.00 48.41 186 THR A N 1
ATOM 1451 C CA . THR A 1 186 ? -6.210 -9.980 16.063 1.00 48.41 186 THR A CA 1
ATOM 1452 C C . THR A 1 186 ? -6.296 -9.316 17.448 1.00 48.41 186 THR A C 1
ATOM 1454 O O . THR A 1 186 ? -5.274 -8.953 18.020 1.00 48.41 186 THR A O 1
ATOM 1457 N N . GLN A 1 187 ? -7.489 -9.213 18.057 1.00 47.75 187 GLN A N 1
ATOM 1458 C CA . GLN A 1 187 ? -7.667 -8.613 19.392 1.00 47.75 187 GLN A CA 1
ATOM 1459 C C . GLN A 1 187 ? -7.282 -9.530 20.567 1.00 47.75 187 GLN A C 1
ATOM 1461 O O . GLN A 1 187 ? -7.260 -9.063 21.704 1.00 47.75 187 GLN A O 1
ATOM 1466 N N . LEU A 1 188 ? -7.036 -10.828 20.337 1.00 39.72 188 LEU A N 1
ATOM 1467 C CA . LEU A 1 188 ? -6.986 -11.835 21.411 1.00 39.72 188 LEU A CA 1
ATOM 1468 C C . LEU A 1 188 ? -5.615 -12.469 21.671 1.00 39.72 188 LEU A C 1
ATOM 1470 O O . LEU A 1 188 ? -5.531 -13.376 22.498 1.00 39.72 188 LEU A O 1
ATOM 1474 N N . GLN A 1 189 ? -4.539 -11.992 21.047 1.00 35.69 189 GLN A N 1
ATOM 1475 C CA . GLN A 1 189 ? -3.186 -12.362 21.469 1.00 35.69 189 GLN A CA 1
ATOM 1476 C C . GLN A 1 189 ? -2.496 -11.168 22.134 1.00 35.69 189 GLN A C 1
ATOM 1478 O O . GLN A 1 189 ? -1.798 -10.413 21.462 1.00 35.69 189 GLN A O 1
ATOM 1483 N N . PRO A 1 190 ? -2.669 -10.968 23.456 1.00 38.28 190 PRO A N 1
ATOM 1484 C CA . PRO A 1 190 ? -1.666 -10.227 24.201 1.00 38.28 190 PRO A CA 1
ATOM 1485 C C . PRO A 1 190 ? -0.335 -10.957 24.018 1.00 38.28 190 PRO A C 1
ATOM 1487 O O . PRO A 1 190 ? -0.275 -12.180 24.167 1.00 38.28 190 PRO A O 1
ATOM 1490 N N . SER A 1 191 ? 0.716 -10.213 23.684 1.00 42.75 191 SER A N 1
ATOM 1491 C CA . SER A 1 191 ? 2.085 -10.708 23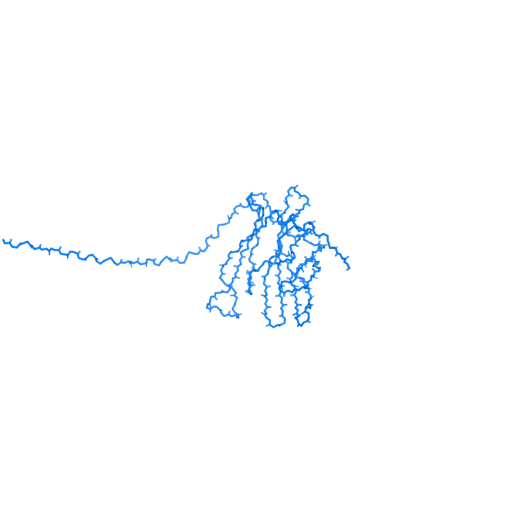.714 1.00 42.75 191 SER A CA 1
ATOM 1492 C C . SER A 1 191 ? 2.366 -11.276 25.105 1.00 42.75 191 SER A C 1
ATOM 1494 O O . SER A 1 191 ? 2.599 -10.557 26.077 1.00 42.75 191 SER A O 1
ATOM 1496 N N . SER A 1 192 ? 2.301 -12.599 25.232 1.00 39.69 192 SER A N 1
ATOM 1497 C CA . SER A 1 192 ? 2.866 -13.290 26.378 1.00 39.69 192 SER A CA 1
ATOM 1498 C C . SER A 1 192 ? 4.380 -13.248 26.206 1.00 39.69 192 SER A C 1
ATOM 1500 O O . SER A 1 192 ? 4.976 -14.174 25.659 1.00 39.69 192 SER A O 1
ATOM 1502 N N . ASN A 1 193 ? 4.989 -12.135 26.606 1.00 42.66 193 ASN A N 1
ATOM 1503 C CA . ASN A 1 193 ? 6.433 -12.052 26.751 1.00 42.66 193 ASN A CA 1
ATOM 1504 C C . ASN A 1 193 ? 6.836 -12.949 27.931 1.00 42.66 193 ASN A C 1
ATOM 1506 O O . ASN A 1 193 ? 6.472 -12.665 29.074 1.00 42.66 193 ASN A O 1
ATOM 1510 N N . ASN A 1 194 ? 7.553 -14.030 27.618 1.00 36.75 194 ASN A N 1
ATOM 1511 C CA . ASN A 1 194 ? 8.486 -14.694 28.531 1.00 36.75 194 ASN A CA 1
ATOM 1512 C C . ASN A 1 194 ? 9.853 -14.022 28.416 1.00 36.75 194 ASN A C 1
ATOM 1514 O O . ASN A 1 194 ? 10.221 -13.668 27.273 1.00 36.75 194 ASN A O 1
#

Mean predicted aligned error: 13.14 Å